Protein AF-0000000079812180 (afdb_homodimer)

Radius of gyration: 18.95 Å; Cα contacts (8 Å, |Δi|>4): 341; chains: 2; bounding box: 38×55×42 Å

Organism: NCBI:txid164759

InterPro domains:
  IPR009387 Toxin HigB-2 [PF06296] (44-106)
  IPR009387 Toxin HigB-2 [PIRSF039032] (2-106)

Foldseek 3Di:
DQDQAEAEDPQAVVACVVQADPVQVVVVVVVCVVPVPQFDDDVVLQQKGKDKGDDPPDPPQNIKIWIWHADPVNSYIYGYHMDGCNPDPDDDPVNSVVNSVVVCVVVVD/DQDQAEAEDPQAVVACVVQADPVQVVVVVVVCVVPVPQFDDDVVLQQKGKDKGAHPPDPPQNIKIWIWHADPVNSYIYGYHMDGCNPDPDDDPVNSVVNSVVVCVVVVD

Solvent-accessible surface area (backbone atoms only — not comparable to full-atom values): 12170 Å² total; per-residue (Å²): 130,82,72,73,39,82,42,69,36,71,60,16,52,59,38,41,67,74,73,42,53,73,67,54,48,50,52,54,50,48,51,36,71,75,34,75,69,70,31,48,74,41,87,87,19,86,66,28,23,41,32,81,44,81,40,87,94,39,60,94,63,39,22,32,35,36,35,32,33,69,42,70,92,75,31,33,34,37,37,54,42,53,46,52,48,72,41,83,84,65,78,47,74,64,50,33,42,51,50,36,50,40,50,48,46,72,71,72,91,130,82,72,74,39,82,42,68,37,72,59,17,53,59,37,40,68,74,73,43,52,74,66,54,47,49,52,52,50,50,51,36,72,75,34,72,70,71,30,48,75,40,86,88,19,85,68,27,22,41,32,81,45,81,40,87,94,38,62,94,64,38,22,32,36,36,36,32,35,69,41,72,93,72,29,34,35,39,38,54,41,51,43,52,49,73,41,84,83,66,79,46,74,66,49,33,45,52,51,37,50,37,49,48,46,71,71,73,90

Nearest PDB structures (foldseek):
  5ja9-assembly2_D  TM=9.234E-01  e=1.239E-09  Vibrio cholerae O1 biovar El Tor str. N16961
  5ja8-assembly4_G  TM=8.736E-01  e=5.562E-10  Vibrio cholerae O1 biovar El Tor str. N16961
  8a0x-assembly1_C  TM=7.985E-01  e=9.814E-11  Vibrio cholerae
  5ja8-assembly3_E  TM=8.746E-01  e=8.872E-10  Vibrio cholerae O1 biovar El Tor str. N16961
  5jaa-assembly1_C  TM=8.000E-01  e=4.546E-08  Vibrio cholerae O1 biovar El Tor str. N16961

Sequence (218 aa):
MNALEFIETPVF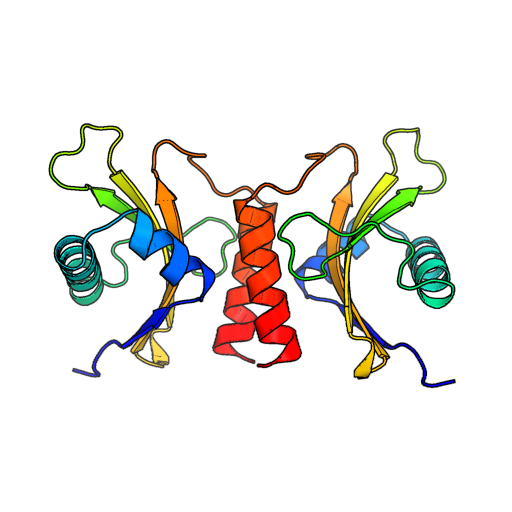TRQILQLMSDDEYAAMQRELLDDPQRGALIKAGGGIRKMRFGLEGQGKSGGVRVIYYWLKEDGQIFMLLVYPKSEKDNLTDRETAILRELVKELCHGMNALEFIETPVFTRQILQLMSDDEYAAMQRELLDDPQRGALIKAGGGIRKMRFGLEGQGKSGGVRVIYYWLKEDGQIFMLLVYPKSEKDNLTDRETAILRELVKELCHG

Secondary structure (DSSP, 8-state):
----EEEE-HHHHHHHHHH--HHHHHHHHHHHHH-TT-SEEPTTSSSEEEEEEPPTT--GGG-EEEEEEEEGGGTEEEEEEEEETTS-SS--HHHHHHHHHHHHHHHH-/----EEEE-HHHHHHHHHH--HHHHHHHHHHHHH-TT-SEEPTTSSSEEEEEEPPTT--GGG-EEEEEEEEGGGTEEEEEEEEETTS-SS--HHHHHHHHHHHHHHHH-

Structure (mmCIF, N/CA/C/O backbone):
data_AF-0000000079812180-model_v1
#
loop_
_entity.id
_entity.type
_entity.pdbx_description
1 polymer 'RelE toxin of RelEB toxin-antitoxin system'
#
loop_
_atom_site.group_PDB
_atom_site.id
_atom_site.type_symbol
_atom_site.label_atom_id
_atom_site.label_alt_id
_atom_site.label_comp_id
_atom_site.label_asym_id
_atom_site.label_entity_id
_atom_site.label_seq_id
_atom_site.pdbx_PDB_ins_code
_atom_site.Cartn_x
_atom_site.Cartn_y
_atom_site.Cartn_z
_atom_site.occupancy
_atom_site.B_iso_or_equiv
_atom_site.auth_seq_id
_atom_site.auth_comp_id
_atom_site.auth_asym_id
_atom_site.auth_atom_id
_atom_site.pdbx_PDB_model_num
ATOM 1 N N . MET A 1 1 ? -12.938 -30.438 -1.419 1 45 1 MET A N 1
ATOM 2 C CA . MET A 1 1 ? -11.719 -29.672 -1.663 1 45 1 MET A CA 1
ATOM 3 C C . MET A 1 1 ? -12.055 -28.219 -2.002 1 45 1 MET A C 1
ATOM 5 O O . MET A 1 1 ? -12.734 -27.953 -2.992 1 45 1 MET A O 1
ATOM 9 N N . ASN A 1 2 ? -12.367 -27.266 -1.035 1 55.34 2 ASN A N 1
ATOM 10 C CA . ASN A 1 2 ? -12.945 -25.953 -1.293 1 55.34 2 ASN A CA 1
ATOM 11 C C . ASN A 1 2 ? -12.086 -25.141 -2.246 1 55.34 2 ASN A C 1
ATOM 13 O O . ASN A 1 2 ? -10.852 -25.203 -2.193 1 55.34 2 ASN A O 1
ATOM 17 N N . ALA A 1 3 ? -12.523 -24.891 -3.502 1 79.88 3 ALA A N 1
ATOM 18 C CA . ALA A 1 3 ? -11.852 -24.266 -4.648 1 79.88 3 ALA A CA 1
ATOM 19 C C . ALA A 1 3 ? -11.203 -22.953 -4.262 1 79.88 3 ALA A C 1
ATOM 21 O O . ALA A 1 3 ? -11.828 -22.109 -3.621 1 79.88 3 ALA A O 1
ATOM 22 N N . LEU A 1 4 ? -9.75 -22.969 -4.258 1 90.56 4 LEU A N 1
ATOM 23 C CA . LEU A 1 4 ? -9 -21.734 -4.027 1 90.56 4 LEU A CA 1
ATOM 24 C C . LEU A 1 4 ? -9.336 -20.688 -5.086 1 90.56 4 LEU A C 1
ATOM 26 O O . LEU A 1 4 ? -9.492 -21.016 -6.262 1 90.56 4 LEU A O 1
ATOM 30 N N . GLU A 1 5 ? -9.68 -19.547 -4.637 1 94.69 5 GLU A N 1
ATOM 31 C CA . GLU A 1 5 ? -10.008 -18.422 -5.512 1 94.69 5 GLU A CA 1
ATOM 32 C C . GLU A 1 5 ? -8.883 -17.391 -5.52 1 94.69 5 GLU A C 1
ATOM 34 O O . GLU A 1 5 ? -8.383 -17 -4.465 1 94.69 5 GLU A O 1
ATOM 39 N N . PHE A 1 6 ? -8.508 -17.078 -6.766 1 96.75 6 PHE A N 1
ATOM 40 C CA . PHE A 1 6 ? -7.52 -16.016 -6.91 1 96.75 6 PHE A CA 1
ATOM 41 C C . PHE A 1 6 ? -8.195 -14.656 -7.078 1 96.75 6 PHE A C 1
ATOM 43 O O . PHE A 1 6 ? -9.047 -14.484 -7.953 1 96.75 6 PHE A O 1
ATOM 50 N N . ILE A 1 7 ? -7.836 -13.719 -6.176 1 95.5 7 ILE A N 1
ATOM 51 C CA . ILE A 1 7 ? -8.312 -12.336 -6.262 1 95.5 7 ILE A CA 1
ATOM 52 C C . ILE A 1 7 ? -7.145 -11.406 -6.551 1 95.5 7 ILE A C 1
ATOM 54 O O . ILE A 1 7 ? -6.168 -11.367 -5.797 1 95.5 7 ILE A O 1
ATOM 58 N N . GLU A 1 8 ? -7.258 -10.656 -7.652 1 95.75 8 GLU A N 1
ATOM 59 C CA . GLU A 1 8 ? -6.176 -9.766 -8.055 1 95.75 8 GLU A CA 1
ATOM 60 C C . GLU A 1 8 ? -6.496 -8.312 -7.703 1 95.75 8 GLU A C 1
ATOM 62 O O . GLU A 1 8 ? -7.629 -7.859 -7.879 1 95.75 8 GLU A O 1
ATOM 67 N N . THR A 1 9 ? -5.473 -7.652 -7.109 1 93.62 9 THR A N 1
ATOM 68 C CA . THR A 1 9 ? -5.602 -6.203 -7.039 1 93.62 9 THR A CA 1
ATOM 69 C C . THR A 1 9 ? -5.414 -5.574 -8.414 1 93.62 9 THR A C 1
ATOM 71 O O . THR A 1 9 ? -4.75 -6.152 -9.281 1 93.62 9 THR A O 1
ATOM 74 N N . PRO A 1 10 ? -5.945 -4.398 -8.578 1 90.81 10 PRO A N 1
ATOM 75 C CA . PRO A 1 10 ? -5.734 -3.732 -9.867 1 90.81 10 PRO A CA 1
ATOM 76 C C . PRO A 1 10 ? -4.258 -3.535 -10.195 1 90.81 10 PRO A C 1
ATOM 78 O O . PRO A 1 10 ? -3.85 -3.697 -11.352 1 90.81 10 PRO A O 1
ATOM 81 N N . VAL A 1 11 ? -3.539 -3.246 -9.219 1 90.81 11 VAL A N 1
ATOM 82 C CA . VAL A 1 11 ? -2.109 -3.043 -9.43 1 90.81 11 VAL A CA 1
ATOM 83 C C . VAL A 1 11 ? -1.466 -4.344 -9.906 1 90.81 11 VAL A C 1
ATOM 85 O O . VAL A 1 11 ? -0.683 -4.348 -10.859 1 90.81 11 VAL A O 1
ATOM 88 N N . PHE A 1 12 ? -1.801 -5.449 -9.328 1 95.31 12 PHE A N 1
ATOM 89 C CA . PHE A 1 12 ? -1.258 -6.742 -9.727 1 95.31 12 PHE A CA 1
ATOM 90 C C . PHE A 1 12 ? -1.631 -7.066 -11.172 1 95.31 12 PHE A C 1
ATOM 92 O O . PHE A 1 12 ? -0.775 -7.461 -11.961 1 95.31 12 PHE A O 1
ATOM 99 N N . THR A 1 13 ? -2.875 -6.855 -11.477 1 94.12 13 THR A N 1
ATOM 100 C CA . THR A 1 13 ? -3.371 -7.168 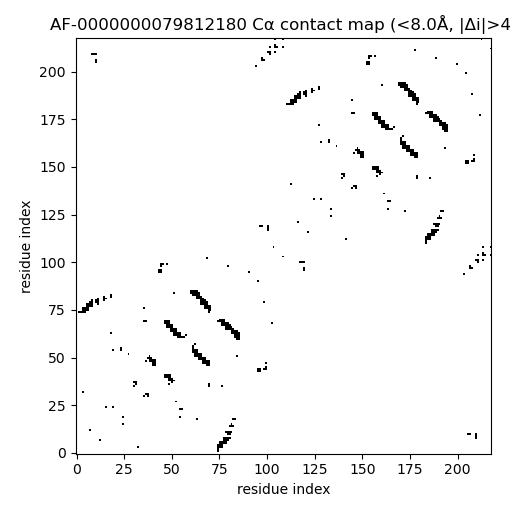-12.82 1 94.12 13 THR A CA 1
ATOM 101 C C . THR A 1 13 ? -2.594 -6.391 -13.875 1 94.12 13 THR A C 1
ATOM 103 O O . THR A 1 13 ? -2.162 -6.961 -14.883 1 94.12 13 THR A O 1
ATOM 106 N N . ARG A 1 14 ? -2.35 -5.168 -13.57 1 91.44 14 ARG A N 1
ATOM 107 C CA . ARG A 1 14 ? -1.63 -4.324 -14.523 1 91.44 14 ARG A CA 1
ATOM 108 C C . ARG A 1 14 ? -0.189 -4.797 -14.688 1 91.44 14 ARG A C 1
ATOM 110 O O . ARG A 1 14 ? 0.337 -4.824 -15.797 1 91.44 14 ARG A O 1
ATOM 117 N N . GLN A 1 15 ? 0.39 -5.125 -13.641 1 91.44 15 GLN A N 1
ATOM 118 C CA . GLN A 1 15 ? 1.793 -5.523 -13.648 1 91.44 15 GLN A CA 1
ATOM 119 C C . GLN A 1 15 ? 1.968 -6.898 -14.289 1 91.44 15 GLN A C 1
ATOM 121 O O . GLN A 1 15 ? 2.902 -7.117 -15.062 1 91.44 15 GLN A O 1
ATOM 126 N N . ILE A 1 16 ? 1.057 -7.805 -13.961 1 93.5 16 ILE A N 1
ATOM 127 C CA . ILE A 1 16 ? 1.219 -9.188 -14.391 1 93.5 16 ILE A CA 1
ATOM 128 C C . ILE A 1 16 ? 1.075 -9.273 -15.914 1 93.5 16 ILE A C 1
ATOM 130 O O . ILE A 1 16 ? 1.761 -10.062 -16.562 1 93.5 16 ILE A O 1
ATOM 134 N N . LEU A 1 17 ? 0.214 -8.438 -16.484 1 92 17 LEU A N 1
ATOM 135 C CA . LEU A 1 17 ? -0.01 -8.398 -17.922 1 92 17 LEU A CA 1
ATOM 136 C C . LEU A 1 17 ? 1.262 -7.992 -18.656 1 92 17 LEU A C 1
ATOM 138 O O . LEU A 1 17 ? 1.474 -8.391 -19.797 1 92 17 LEU A O 1
ATOM 142 N N . GLN A 1 18 ? 2.1 -7.328 -17.984 1 91.56 18 GLN A N 1
ATOM 143 C CA . GLN A 1 18 ? 3.32 -6.824 -18.609 1 91.56 18 GLN A CA 1
ATOM 144 C C . GLN A 1 18 ? 4.496 -7.766 -18.344 1 91.56 18 GLN A C 1
ATOM 146 O O . GLN A 1 18 ? 5.539 -7.652 -19 1 91.56 18 GLN A O 1
ATOM 151 N N . LEU A 1 19 ? 4.324 -8.648 -17.469 1 91.31 19 LEU A N 1
ATOM 152 C CA . LEU A 1 19 ? 5.504 -9.375 -17 1 91.31 19 LEU A CA 1
ATOM 153 C C . LEU A 1 19 ? 5.422 -10.844 -17.375 1 91.31 19 LEU A C 1
ATOM 155 O O . LEU A 1 19 ? 6.449 -11.516 -17.5 1 91.31 19 LEU A O 1
ATOM 159 N N . MET A 1 20 ? 4.141 -11.352 -17.5 1 91.69 20 MET A N 1
ATOM 160 C CA . MET A 1 20 ? 3.969 -12.781 -17.734 1 91.69 20 MET A CA 1
ATOM 161 C C . MET A 1 20 ? 2.939 -13.039 -18.828 1 91.69 20 MET A C 1
ATOM 163 O O . MET A 1 20 ? 1.958 -12.305 -18.953 1 91.69 20 MET A O 1
ATOM 167 N N . SER A 1 21 ? 3.18 -14.109 -19.578 1 93.19 21 SER A N 1
ATOM 168 C CA . SER A 1 21 ? 2.133 -14.609 -20.453 1 93.19 21 SER A CA 1
ATOM 169 C C . SER A 1 21 ? 1.02 -15.289 -19.672 1 93.19 21 SER A C 1
ATOM 171 O O . SER A 1 21 ? 1.208 -15.656 -18.516 1 93.19 21 SER A O 1
ATOM 173 N N . ASP A 1 22 ? -0.107 -15.492 -20.359 1 94.31 22 ASP A N 1
ATOM 174 C CA . ASP A 1 22 ? -1.226 -16.188 -19.734 1 94.31 22 ASP A CA 1
ATOM 175 C C . ASP A 1 22 ? -0.811 -17.578 -19.266 1 94.31 22 ASP A C 1
ATOM 177 O O . ASP A 1 22 ? -1.206 -18.031 -18.188 1 94.31 22 ASP A O 1
ATOM 181 N N . ASP A 1 23 ? -0.013 -18.234 -20.094 1 95 23 ASP A N 1
ATOM 182 C CA . ASP A 1 23 ? 0.426 -19.594 -19.75 1 95 23 ASP A CA 1
ATOM 183 C C . ASP A 1 23 ? 1.354 -19.578 -18.547 1 95 23 ASP A C 1
ATOM 185 O O . ASP A 1 23 ? 1.257 -20.453 -17.672 1 95 23 ASP A O 1
ATOM 189 N N . GLU A 1 24 ? 2.225 -18.609 -18.547 1 93.62 24 GLU A N 1
ATOM 190 C CA . GLU A 1 24 ? 3.141 -18.484 -17.422 1 93.62 24 GLU A CA 1
ATOM 191 C C . GLU A 1 24 ? 2.385 -18.188 -16.125 1 93.62 24 GLU A C 1
ATOM 193 O O . GLU A 1 24 ? 2.672 -18.781 -15.078 1 93.62 24 GLU A O 1
ATOM 198 N N . TYR A 1 25 ? 1.482 -17.266 -16.25 1 96.12 25 TYR A N 1
ATOM 199 C CA . TYR A 1 25 ? 0.676 -16.938 -15.086 1 96.12 25 TYR A CA 1
ATOM 200 C C . TYR A 1 25 ? -0.13 -18.141 -14.609 1 96.12 25 TYR A C 1
ATOM 202 O O . TYR A 1 25 ? -0.225 -18.391 -13.406 1 96.12 25 TYR A O 1
ATOM 210 N N . ALA A 1 26 ? -0.699 -18.906 -15.531 1 96 26 ALA A N 1
ATOM 211 C CA . ALA A 1 26 ? -1.433 -20.125 -15.188 1 96 26 ALA A CA 1
ATOM 212 C C . ALA A 1 26 ? -0.53 -21.125 -14.477 1 96 26 ALA A C 1
ATOM 214 O O . ALA A 1 26 ? -0.949 -21.781 -13.516 1 96 26 ALA A O 1
ATOM 215 N N . ALA A 1 27 ? 0.646 -21.234 -14.984 1 95.31 27 ALA A N 1
ATOM 216 C CA . ALA A 1 27 ? 1.609 -22.141 -14.359 1 95.31 27 ALA A CA 1
ATOM 217 C C . ALA A 1 27 ? 1.933 -21.688 -12.938 1 95.31 27 ALA A C 1
ATOM 219 O O . ALA A 1 27 ? 2.023 -22.516 -12.023 1 95.31 27 ALA A O 1
ATOM 220 N N . MET A 1 28 ? 2.127 -20.406 -12.742 1 95.75 28 MET A N 1
ATOM 221 C CA . MET A 1 28 ? 2.387 -19.859 -11.414 1 95.75 28 MET A CA 1
ATOM 222 C C . MET A 1 28 ? 1.219 -20.125 -10.477 1 95.75 28 MET A C 1
ATOM 224 O O . MET A 1 28 ? 1.419 -20.547 -9.336 1 95.75 28 MET A O 1
ATOM 228 N N . GLN A 1 29 ? -0.018 -19.891 -10.945 1 96.56 29 GLN A N 1
ATOM 229 C CA . GLN A 1 29 ? -1.208 -20.141 -10.141 1 96.56 29 GLN A CA 1
ATOM 230 C C . GLN A 1 29 ? -1.303 -21.609 -9.734 1 96.56 29 GLN A C 1
ATOM 232 O O . GLN A 1 29 ? -1.683 -21.922 -8.609 1 96.56 29 GLN A O 1
ATOM 237 N N . ARG A 1 30 ? -0.923 -22.516 -10.641 1 96.38 30 ARG A N 1
ATOM 238 C CA . ARG A 1 30 ? -0.959 -23.938 -10.352 1 96.38 30 ARG A CA 1
ATOM 239 C C . ARG A 1 30 ? -0.012 -24.297 -9.211 1 96.38 30 ARG A C 1
ATOM 241 O O . ARG A 1 30 ? -0.336 -25.125 -8.359 1 96.38 30 ARG A O 1
ATOM 248 N N . GLU A 1 31 ? 1.085 -23.609 -9.273 1 95.75 31 GLU A N 1
ATOM 249 C CA . GLU A 1 31 ? 2.018 -23.828 -8.18 1 95.75 31 GLU A CA 1
ATOM 250 C C . GLU A 1 31 ? 1.408 -23.422 -6.84 1 95.75 31 GLU A C 1
ATOM 252 O O . GLU A 1 31 ? 1.562 -24.125 -5.84 1 95.75 31 GLU A O 1
ATOM 257 N N . LEU A 1 32 ? 0.682 -22.328 -6.824 1 96.62 32 LEU A N 1
ATOM 258 C CA . LEU A 1 32 ? 0.051 -21.844 -5.598 1 96.62 32 LEU A CA 1
ATOM 259 C C . LEU A 1 32 ? -1.145 -22.719 -5.223 1 96.62 32 LEU A C 1
ATOM 261 O O . LEU A 1 32 ? -1.429 -22.922 -4.039 1 96.62 32 LEU A O 1
ATOM 265 N N . LEU A 1 33 ? -1.815 -23.219 -6.246 1 95.5 33 LEU A N 1
ATOM 266 C CA . LEU A 1 33 ? -2.926 -24.125 -5.98 1 95.5 33 LEU A CA 1
ATOM 267 C C . LEU A 1 33 ? -2.436 -25.391 -5.293 1 95.5 33 LEU A C 1
ATOM 269 O O . LEU A 1 33 ? -3.098 -25.906 -4.391 1 95.5 33 LEU A O 1
ATOM 273 N N . ASP A 1 34 ? -1.272 -25.797 -5.754 1 95.44 34 ASP A N 1
ATOM 274 C CA . ASP A 1 34 ? -0.676 -27 -5.195 1 95.44 34 ASP A CA 1
ATOM 275 C C . ASP A 1 34 ? -0.179 -26.75 -3.771 1 95.44 34 ASP A C 1
ATOM 277 O O . ASP A 1 34 ? -0.298 -27.625 -2.908 1 95.44 34 ASP A O 1
ATOM 281 N N . ASP A 1 35 ? 0.427 -25.578 -3.564 1 96.75 35 ASP A N 1
ATOM 282 C CA . ASP A 1 35 ? 0.954 -25.203 -2.254 1 96.75 35 ASP A CA 1
ATOM 283 C C . ASP A 1 35 ? 0.844 -23.703 -2.021 1 96.75 35 ASP A C 1
ATOM 285 O O . ASP A 1 35 ? 1.785 -22.953 -2.299 1 96.75 35 ASP A O 1
ATOM 289 N N . PRO A 1 36 ? -0.3 -23.312 -1.371 1 96.69 36 PRO A N 1
ATOM 290 C CA . PRO A 1 36 ? -0.482 -21.875 -1.122 1 96.69 36 PRO A CA 1
ATOM 291 C C . PRO A 1 36 ? 0.588 -21.297 -0.2 1 96.69 36 PRO A C 1
ATOM 293 O O . PRO A 1 36 ? 0.729 -20.078 -0.102 1 96.69 36 PRO A O 1
ATOM 296 N N . GLN A 1 37 ? 1.348 -22.141 0.436 1 96.62 37 GLN A N 1
ATOM 297 C CA . GLN A 1 37 ? 2.383 -21.688 1.354 1 96.62 37 GLN A CA 1
ATOM 298 C C . GLN A 1 37 ? 3.762 -21.734 0.701 1 96.62 37 GLN A C 1
ATOM 300 O O . GLN A 1 37 ? 4.781 -21.656 1.387 1 96.62 37 GLN A O 1
ATOM 305 N N . ARG A 1 38 ? 3.732 -21.891 -0.614 1 96.44 38 ARG A N 1
ATOM 306 C CA . ARG A 1 38 ? 4.984 -22 -1.359 1 96.44 38 ARG A CA 1
ATOM 307 C C . ARG A 1 38 ? 5.867 -20.781 -1.106 1 96.44 38 ARG A C 1
ATOM 309 O O . ARG A 1 38 ? 7.086 -20.906 -0.963 1 96.44 38 ARG A O 1
ATOM 316 N N . GLY A 1 39 ? 5.266 -19.609 -1.105 1 96.88 39 GLY A N 1
ATOM 317 C CA . GLY A 1 39 ? 6.016 -18.391 -0.848 1 96.88 39 GLY A CA 1
ATOM 318 C C . GLY A 1 39 ? 6.438 -18.25 0.603 1 96.88 39 GLY A C 1
ATOM 319 O O . GLY A 1 39 ? 5.754 -18.734 1.505 1 96.88 39 GLY A O 1
ATOM 320 N N . ALA A 1 40 ? 7.52 -17.547 0.799 1 95.94 40 ALA A N 1
ATOM 321 C CA . ALA A 1 40 ? 8.016 -17.312 2.152 1 95.94 40 ALA A CA 1
ATOM 322 C C . ALA A 1 40 ? 7.254 -16.156 2.812 1 95.94 40 ALA A C 1
ATOM 324 O O . ALA A 1 40 ? 6.926 -15.164 2.16 1 95.94 40 ALA A O 1
ATOM 325 N N . LEU A 1 41 ? 7.051 -16.234 4.156 1 96.62 41 LEU A N 1
ATOM 326 C CA . LEU A 1 41 ? 6.457 -15.148 4.922 1 96.62 41 LEU A CA 1
ATOM 327 C C . LEU A 1 41 ? 7.395 -13.945 4.961 1 96.62 41 LEU A C 1
ATOM 329 O O . LEU A 1 41 ? 8.602 -14.102 5.129 1 96.62 41 LEU A O 1
ATOM 333 N N . ILE A 1 42 ? 6.793 -12.805 4.719 1 94.25 42 ILE A N 1
ATOM 334 C CA . ILE A 1 42 ? 7.555 -11.57 4.848 1 94.25 42 ILE A CA 1
ATOM 335 C C . ILE A 1 42 ? 7.516 -11.086 6.297 1 94.25 42 ILE A C 1
ATOM 337 O O . ILE A 1 42 ? 6.445 -11.016 6.906 1 94.25 42 ILE A O 1
ATOM 341 N N . LYS A 1 43 ? 8.766 -10.68 6.742 1 91.69 43 LYS A N 1
ATOM 342 C CA . LYS A 1 43 ? 8.867 -10.188 8.117 1 91.69 43 LYS A CA 1
ATOM 343 C C . LYS A 1 43 ? 8.023 -8.938 8.312 1 91.69 43 LYS A C 1
ATOM 345 O O . LYS A 1 43 ? 8.07 -8.016 7.496 1 91.69 43 LYS A O 1
ATOM 350 N N . ALA A 1 44 ? 7.199 -8.945 9.398 1 89.38 44 ALA A N 1
ATOM 351 C CA . ALA A 1 44 ? 6.352 -7.816 9.766 1 89.38 44 ALA A CA 1
ATOM 352 C C . ALA A 1 44 ? 5.285 -7.57 8.703 1 89.38 44 ALA A C 1
ATOM 354 O O . ALA A 1 44 ? 4.695 -6.484 8.641 1 89.38 44 ALA A O 1
ATOM 355 N N . GLY A 1 45 ? 5.012 -8.594 7.895 1 93.56 45 GLY A N 1
ATOM 356 C CA . GLY A 1 45 ? 4.078 -8.438 6.793 1 93.56 45 GLY A CA 1
ATOM 357 C C . GLY A 1 45 ? 2.666 -8.875 7.137 1 93.56 45 GLY A C 1
ATOM 358 O O . GLY A 1 45 ? 1.749 -8.727 6.324 1 93.56 45 GLY A O 1
ATOM 359 N N . GLY A 1 46 ? 2.412 -9.391 8.305 1 93.06 46 GLY A N 1
ATOM 360 C CA . GLY A 1 46 ? 1.073 -9.773 8.719 1 93.06 46 GLY A CA 1
ATOM 361 C C . GLY A 1 46 ? 0.527 -10.961 7.941 1 93.06 46 GLY A C 1
ATOM 362 O O . GLY A 1 46 ? -0.667 -11.008 7.637 1 93.06 46 GLY A O 1
ATOM 363 N N . GLY A 1 47 ? 1.397 -11.883 7.461 1 95.62 47 GLY A N 1
ATOM 364 C CA . GLY A 1 47 ? 0.956 -13.062 6.738 1 95.62 47 GLY A CA 1
ATOM 365 C C . GLY A 1 47 ? 1.172 -12.953 5.238 1 95.62 47 GLY A C 1
ATOM 366 O O . GLY A 1 47 ? 0.882 -13.898 4.496 1 95.62 47 GLY A O 1
ATOM 367 N N . ILE A 1 48 ? 1.685 -11.859 4.812 1 97.12 48 ILE A N 1
ATOM 368 C CA . ILE A 1 48 ? 1.998 -11.664 3.4 1 97.12 48 ILE A CA 1
ATOM 369 C C . ILE A 1 48 ? 3.176 -12.555 3.006 1 97.12 48 ILE A C 1
ATOM 371 O O . ILE A 1 48 ? 4.129 -12.711 3.775 1 97.12 48 ILE A O 1
ATOM 375 N N . ARG A 1 49 ? 3.084 -13.141 1.853 1 97.31 49 ARG A N 1
ATOM 376 C CA . ARG A 1 49 ? 4.109 -14.07 1.385 1 97.31 49 ARG A CA 1
ATOM 377 C C . ARG A 1 49 ? 4.73 -13.586 0.077 1 97.31 49 ARG A C 1
ATOM 379 O O . ARG A 1 49 ? 4.07 -12.906 -0.713 1 97.31 49 ARG A O 1
ATOM 386 N N . LYS A 1 50 ? 5.93 -13.961 -0.042 1 95.7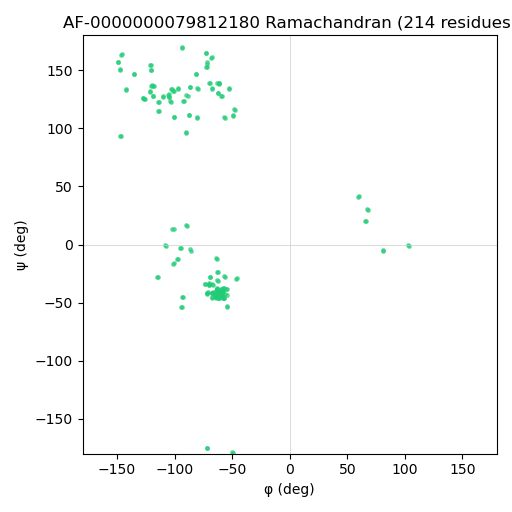5 50 LYS A N 1
ATOM 387 C CA . LYS A 1 50 ? 6.68 -13.656 -1.257 1 95.75 50 LYS A CA 1
ATOM 388 C C . LYS A 1 50 ? 7.121 -14.938 -1.967 1 95.75 50 LYS A C 1
ATOM 390 O O . LYS A 1 50 ? 7.73 -15.812 -1.354 1 95.75 50 LYS A O 1
ATOM 395 N N . MET A 1 51 ? 6.797 -15.039 -3.316 1 95.25 51 MET A N 1
ATOM 396 C CA . MET A 1 51 ? 7.211 -16.172 -4.133 1 95.25 51 MET A CA 1
ATOM 397 C C . MET A 1 51 ? 8.055 -15.719 -5.32 1 95.25 51 MET A C 1
ATOM 399 O O . MET A 1 51 ? 7.734 -14.719 -5.961 1 95.25 51 MET A O 1
ATOM 403 N N . ARG A 1 52 ? 9.164 -16.422 -5.484 1 92.69 52 ARG A N 1
ATOM 404 C CA . ARG A 1 52 ? 9.938 -16.234 -6.711 1 92.69 52 ARG A CA 1
ATOM 405 C C . ARG A 1 52 ? 9.461 -17.203 -7.797 1 92.69 52 ARG A C 1
ATOM 407 O O . ARG A 1 52 ? 9.25 -18.391 -7.539 1 92.69 52 ARG A O 1
ATOM 414 N N . PHE A 1 53 ? 9.18 -16.594 -8.945 1 93.44 53 PHE A N 1
ATOM 415 C CA . PHE A 1 53 ? 8.742 -17.406 -10.07 1 93.44 53 PHE A CA 1
ATOM 416 C C . PHE A 1 53 ? 9.617 -17.141 -11.297 1 93.44 53 PHE A C 1
ATOM 418 O O . PHE A 1 53 ? 9.789 -15.992 -11.711 1 93.44 53 PHE A O 1
ATOM 425 N N . GLY A 1 54 ? 10.18 -18.203 -11.836 1 90.25 54 GLY A N 1
ATOM 426 C CA . GLY A 1 54 ? 11.008 -18.109 -13.023 1 90.25 54 GLY A CA 1
ATOM 427 C C . GLY A 1 54 ? 10.203 -18.016 -14.305 1 90.25 54 GLY A C 1
ATOM 428 O O . GLY A 1 54 ? 9.172 -18.672 -14.445 1 90.25 54 GLY A O 1
ATOM 429 N N . LEU A 1 55 ? 10.625 -17.047 -15.188 1 85.06 55 LEU A N 1
ATOM 430 C CA . LEU A 1 55 ? 9.977 -16.906 -16.484 1 85.06 55 LEU A CA 1
ATOM 431 C C . LEU A 1 55 ? 10.766 -17.625 -17.562 1 85.06 55 LEU A C 1
ATOM 433 O O . LEU A 1 55 ? 12 -17.609 -17.562 1 85.06 55 LEU A O 1
ATOM 437 N N . GLU A 1 56 ? 10.016 -18.359 -18.344 1 76.56 56 GLU A N 1
ATOM 438 C CA . GLU A 1 56 ? 10.664 -19.109 -19.406 1 76.56 56 GLU A CA 1
ATOM 439 C C . GLU A 1 56 ? 11.359 -18.188 -20.391 1 76.56 56 GLU A C 1
ATOM 441 O O . GLU A 1 56 ? 10.797 -17.156 -20.797 1 76.56 56 GLU A O 1
ATOM 446 N N . GLY A 1 57 ? 12.578 -18.609 -20.812 1 77 57 GLY A N 1
ATOM 447 C CA . GLY A 1 57 ? 13.305 -17.922 -21.859 1 77 57 GLY A CA 1
ATOM 448 C C . GLY A 1 57 ? 14.039 -16.688 -21.359 1 77 57 GLY A C 1
ATOM 449 O O . GLY A 1 57 ? 14.688 -16 -22.156 1 77 57 GLY A O 1
ATOM 450 N N . GLN A 1 58 ? 13.703 -16.531 -20.109 1 70.75 58 GLN A N 1
ATOM 451 C CA . GLN A 1 58 ? 14.406 -15.359 -19.578 1 70.75 58 GLN A CA 1
ATOM 452 C C . GLN A 1 58 ? 15.617 -15.781 -18.75 1 70.75 58 GLN A C 1
ATOM 454 O O . GLN A 1 58 ? 15.688 -16.906 -18.266 1 70.75 58 GLN A O 1
ATOM 459 N N . GLY A 1 59 ? 16.734 -15.188 -18.969 1 65.69 59 GLY A N 1
ATOM 460 C CA . GLY A 1 59 ? 17.922 -15.469 -18.188 1 65.69 59 GLY A CA 1
ATOM 461 C C . GLY A 1 59 ? 17.672 -15.414 -16.688 1 65.69 59 GLY A C 1
ATOM 462 O O . GLY A 1 59 ? 16.516 -15.328 -16.25 1 65.69 59 GLY A O 1
ATOM 463 N N . LYS A 1 60 ? 18.703 -15.633 -15.828 1 63.09 60 LYS A N 1
ATOM 464 C CA . LYS A 1 60 ? 18.672 -15.625 -14.367 1 63.09 60 LYS A CA 1
ATOM 465 C C . LYS A 1 60 ? 17.922 -14.398 -13.844 1 63.09 60 LYS A C 1
ATOM 467 O O . LYS A 1 60 ? 17.203 -14.484 -12.844 1 63.09 60 LYS A O 1
ATOM 472 N N . SER A 1 61 ? 18.016 -13.359 -14.656 1 64.81 61 SER A N 1
ATOM 473 C CA . SER A 1 61 ? 17.453 -12.086 -14.227 1 64.81 61 SER A CA 1
ATOM 474 C C . SER A 1 61 ? 15.961 -12 -14.57 1 64.81 61 SER A C 1
ATOM 476 O O . SER A 1 61 ? 15.258 -11.109 -14.086 1 64.81 61 SER A O 1
ATOM 478 N N . GLY A 1 62 ? 15.586 -13.039 -15.266 1 72.31 62 GLY A N 1
ATOM 479 C CA . GLY A 1 62 ? 14.273 -12.914 -15.883 1 72.31 62 GLY A CA 1
ATOM 480 C C . GLY A 1 62 ? 13.148 -13.398 -14.992 1 72.31 62 GLY A C 1
ATOM 481 O O . GLY A 1 62 ? 12 -13.5 -15.43 1 72.31 62 GLY A O 1
ATOM 482 N N . GLY A 1 63 ? 13.344 -13.555 -13.805 1 89.31 63 GLY A N 1
ATOM 483 C CA . GLY A 1 63 ? 12.258 -14.016 -12.953 1 89.31 63 GLY A CA 1
ATOM 484 C C . GLY A 1 63 ? 11.484 -12.883 -12.305 1 89.31 63 GLY A C 1
ATOM 485 O O . GLY A 1 63 ? 11.75 -11.711 -12.57 1 89.31 63 GLY A O 1
ATOM 486 N N . VAL A 1 64 ? 10.344 -13.234 -11.688 1 93.38 64 VAL A N 1
ATOM 487 C CA . VAL A 1 64 ? 9.516 -12.242 -11.008 1 93.38 64 VAL A CA 1
ATOM 488 C C . VAL A 1 64 ? 9.359 -12.609 -9.531 1 93.38 64 VAL A C 1
ATOM 490 O O . VAL A 1 64 ? 9.562 -13.766 -9.156 1 93.38 64 VAL A O 1
ATOM 493 N N . ARG A 1 65 ? 9.125 -11.602 -8.75 1 94.19 65 ARG A N 1
ATOM 494 C CA . ARG A 1 65 ? 8.688 -11.75 -7.371 1 94.19 65 ARG A CA 1
ATOM 495 C C . ARG A 1 65 ? 7.203 -11.43 -7.227 1 94.19 65 ARG A C 1
ATOM 497 O O . ARG A 1 65 ? 6.746 -10.375 -7.68 1 94.19 65 ARG A O 1
ATOM 504 N N . VAL A 1 66 ? 6.527 -12.398 -6.633 1 96.12 66 VAL A N 1
ATOM 505 C CA . VAL A 1 66 ? 5.094 -12.25 -6.418 1 96.12 66 VAL A CA 1
ATOM 506 C C . VAL A 1 66 ? 4.805 -12.078 -4.93 1 96.12 66 VAL A C 1
ATOM 508 O O . VAL A 1 66 ? 5.246 -12.891 -4.113 1 96.12 66 VAL A O 1
ATOM 511 N N . ILE A 1 67 ? 4.086 -11.047 -4.613 1 97 67 ILE A N 1
ATOM 512 C CA . ILE A 1 67 ? 3.625 -10.797 -3.254 1 97 67 ILE A CA 1
ATOM 513 C C . ILE A 1 67 ? 2.143 -11.141 -3.139 1 97 67 ILE A C 1
ATOM 515 O O . ILE A 1 67 ? 1.321 -10.656 -3.914 1 97 67 ILE A O 1
ATOM 519 N N . TYR A 1 68 ? 1.826 -12.07 -2.178 1 98.12 68 TYR A N 1
ATOM 520 C CA . TYR A 1 68 ? 0.436 -12.5 -2.08 1 98.12 68 TYR A CA 1
ATOM 521 C C . TYR A 1 68 ? 0.059 -12.805 -0.635 1 98.12 68 TYR A C 1
ATOM 523 O O . TYR A 1 68 ? 0.927 -12.875 0.238 1 98.12 68 TYR A O 1
ATOM 531 N N . TYR A 1 69 ? -1.215 -12.867 -0.394 1 97.94 69 TYR A N 1
ATOM 532 C CA . TYR A 1 69 ? -1.775 -13.195 0.911 1 97.94 69 TYR A CA 1
ATOM 533 C C . TYR A 1 69 ? -2.785 -14.336 0.799 1 97.94 69 TYR A C 1
ATOM 535 O O . TYR A 1 69 ? -3.709 -14.273 -0.015 1 97.94 69 TYR A O 1
ATOM 543 N N . TRP A 1 70 ? -2.529 -15.336 1.607 1 96.62 70 TRP A N 1
ATOM 544 C CA . TRP A 1 70 ? -3.408 -16.5 1.61 1 96.62 70 TRP A CA 1
ATOM 545 C C . TRP A 1 70 ? -4.371 -16.453 2.791 1 96.62 70 TRP A C 1
ATOM 547 O O . TRP A 1 70 ? -3.953 -16.562 3.947 1 96.62 70 TRP A O 1
ATOM 557 N N . LEU A 1 71 ? -5.711 -16.219 2.471 1 94.69 71 LEU A N 1
ATOM 558 C CA . LEU A 1 71 ? -6.773 -16.297 3.469 1 94.69 71 LEU A CA 1
ATOM 559 C C . LEU A 1 71 ? -7.344 -17.703 3.547 1 94.69 71 LEU A C 1
ATOM 561 O O . LEU A 1 71 ? -8.305 -18.031 2.842 1 94.69 71 LEU A O 1
ATOM 565 N N . LYS A 1 72 ? -6.863 -18.406 4.438 1 91.25 72 LYS A N 1
ATOM 566 C CA . LYS A 1 72 ? -7.141 -19.844 4.52 1 91.25 72 LYS A CA 1
ATOM 567 C C . LYS A 1 72 ? -8.625 -20.109 4.777 1 91.25 72 LYS A C 1
ATOM 569 O O . LYS A 1 72 ? -9.219 -20.984 4.156 1 91.25 72 LYS A O 1
ATOM 574 N N . GLU A 1 73 ? -9.18 -19.312 5.609 1 91.19 73 GLU A N 1
ATOM 575 C CA . GLU A 1 73 ? -10.555 -19.531 6.055 1 91.19 73 GLU A CA 1
ATOM 576 C C . GLU A 1 73 ? -11.531 -19.438 4.887 1 91.19 73 GLU A C 1
ATOM 578 O O . GLU A 1 73 ? -12.531 -20.172 4.852 1 91.19 73 GLU A O 1
ATOM 583 N N . ASP A 1 74 ? -11.227 -18.641 3.918 1 91.12 74 ASP A N 1
ATOM 584 C CA . ASP A 1 74 ? -12.141 -18.406 2.803 1 91.12 74 ASP A CA 1
ATOM 585 C C . ASP A 1 74 ? -11.633 -19.094 1.531 1 91.12 74 ASP A C 1
ATOM 587 O O . ASP A 1 74 ? -12.289 -19.047 0.49 1 91.12 74 ASP A O 1
ATOM 591 N N . GLY A 1 75 ? -10.5 -19.703 1.696 1 92.25 75 GLY A N 1
ATOM 592 C CA . GLY A 1 75 ? -9.898 -20.297 0.51 1 92.25 75 GLY A CA 1
ATOM 593 C C . GLY A 1 75 ? -9.609 -19.281 -0.581 1 92.25 75 GLY A C 1
ATOM 594 O O . GLY A 1 75 ? -9.922 -19.516 -1.751 1 92.25 75 GLY A O 1
ATOM 595 N N . GLN A 1 76 ? -9.102 -18.094 -0.221 1 95.56 76 GLN A N 1
ATOM 596 C CA . GLN A 1 76 ? -8.828 -17 -1.152 1 95.56 76 GLN A CA 1
ATOM 597 C C . GLN A 1 76 ? -7.348 -16.625 -1.129 1 95.56 76 GLN A C 1
ATOM 599 O O . GLN A 1 76 ? -6.723 -16.594 -0.065 1 95.56 76 GLN A O 1
ATOM 604 N N . ILE A 1 77 ? -6.805 -16.422 -2.322 1 97.19 77 ILE A N 1
ATOM 605 C CA . ILE A 1 77 ? -5.453 -15.891 -2.463 1 97.19 77 ILE A CA 1
ATOM 606 C C . ILE A 1 77 ? -5.5 -14.5 -3.1 1 97.19 77 ILE A C 1
ATOM 608 O O . ILE A 1 77 ? -5.926 -14.352 -4.246 1 97.19 77 ILE A O 1
ATOM 612 N N . PHE A 1 78 ? -5.09 -13.523 -2.314 1 97.25 78 PHE A N 1
ATOM 613 C CA . PHE A 1 78 ? -5.02 -12.156 -2.82 1 97.25 78 PHE A CA 1
ATOM 614 C C . PHE A 1 78 ? -3.672 -11.891 -3.48 1 97.25 78 PHE A C 1
ATOM 616 O O . PHE A 1 78 ? -2.635 -11.906 -2.814 1 97.25 78 PHE A O 1
ATOM 623 N N . MET A 1 79 ? -3.721 -11.719 -4.809 1 97.75 79 MET A N 1
ATOM 624 C CA . MET A 1 79 ? -2.518 -11.336 -5.539 1 97.75 79 MET A CA 1
ATOM 625 C C . MET A 1 79 ? -2.271 -9.836 -5.422 1 97.75 79 MET A C 1
ATOM 627 O O . MET A 1 79 ? -3.008 -9.031 -6 1 97.75 79 MET A O 1
ATOM 631 N N . LEU A 1 80 ? -1.225 -9.453 -4.664 1 96.94 80 LEU A N 1
ATOM 632 C CA . LEU A 1 80 ? -1.065 -8.07 -4.234 1 96.94 80 LEU A CA 1
ATOM 633 C C . LEU A 1 80 ? -0.172 -7.301 -5.203 1 96.94 80 LEU A C 1
ATOM 635 O O . LEU A 1 80 ? -0.557 -6.242 -5.703 1 96.94 80 LEU A O 1
ATOM 639 N N . LEU A 1 81 ? 1.043 -7.871 -5.438 1 95.12 81 LEU A N 1
ATOM 640 C CA . LEU A 1 81 ? 2.045 -7.223 -6.277 1 95.12 81 LEU A CA 1
ATOM 641 C C . LEU A 1 81 ? 2.881 -8.258 -7.023 1 95.12 81 LEU A C 1
ATOM 643 O O . LEU A 1 81 ? 3.029 -9.391 -6.559 1 95.12 81 LEU A O 1
ATOM 647 N N . VAL A 1 82 ? 3.338 -7.789 -8.219 1 94.44 82 VAL A N 1
ATOM 648 C CA . VAL A 1 82 ? 4.332 -8.578 -8.938 1 94.44 82 VAL A CA 1
ATOM 649 C C . VAL A 1 82 ? 5.348 -7.648 -9.602 1 94.44 82 VAL A C 1
ATOM 651 O O . VAL A 1 82 ? 4.98 -6.605 -10.141 1 94.44 82 VAL A O 1
ATOM 654 N N . TYR A 1 83 ? 6.582 -7.969 -9.445 1 92 83 TYR A N 1
ATOM 655 C CA . TYR A 1 83 ? 7.637 -7.164 -10.047 1 92 83 TYR A CA 1
ATOM 656 C C . TYR A 1 83 ? 8.844 -8.023 -10.414 1 92 83 TYR A C 1
ATOM 658 O O . TYR A 1 83 ? 9.008 -9.125 -9.883 1 92 83 TYR A O 1
ATOM 666 N N . PRO A 1 84 ? 9.656 -7.492 -11.406 1 90.25 84 PRO A N 1
ATOM 667 C CA . PRO A 1 84 ? 10.844 -8.258 -11.789 1 90.25 84 PRO A CA 1
ATOM 668 C C . PRO A 1 84 ? 11.828 -8.445 -10.641 1 90.25 84 PRO A C 1
ATOM 670 O O . PRO A 1 84 ? 12.016 -7.535 -9.828 1 90.25 84 PRO A O 1
ATOM 673 N N . LYS A 1 85 ? 12.344 -9.594 -10.555 1 85.44 85 LYS A N 1
ATOM 674 C CA . LYS A 1 85 ? 13.32 -9.914 -9.523 1 85.44 85 LYS A CA 1
ATOM 675 C C . LYS A 1 85 ? 14.508 -8.961 -9.57 1 85.44 85 LYS A C 1
ATOM 677 O O . LYS A 1 85 ? 15.203 -8.773 -8.562 1 85.44 85 LYS A O 1
ATOM 682 N N . SER A 1 86 ? 14.758 -8.461 -10.75 1 77.31 86 SER A N 1
ATOM 683 C CA . SER A 1 86 ? 15.883 -7.551 -10.953 1 77.31 86 SER A CA 1
ATOM 684 C C . SER A 1 86 ? 15.641 -6.207 -10.273 1 77.31 86 SER A C 1
ATOM 686 O O . SER A 1 86 ? 16.578 -5.453 -10.031 1 77.31 86 SER A O 1
ATOM 688 N N . GLU A 1 87 ? 14.43 -5.961 -10.195 1 71.12 87 GLU A N 1
ATOM 689 C CA . GLU A 1 87 ? 14.117 -4.73 -9.477 1 71.12 87 GLU A CA 1
ATOM 690 C C . GLU A 1 87 ? 14.367 -4.895 -7.977 1 71.12 87 GLU A C 1
ATOM 692 O O . GLU A 1 87 ? 14.672 -5.996 -7.512 1 71.12 87 GLU A O 1
ATOM 697 N N . LYS A 1 88 ? 14.062 -3.965 -7.199 1 64.12 88 LYS A N 1
ATOM 698 C CA . LYS A 1 88 ? 14.375 -3.943 -5.773 1 64.12 88 LYS A CA 1
ATOM 699 C C . LYS A 1 88 ? 13.977 -5.258 -5.105 1 64.12 88 LYS A C 1
ATOM 701 O O . LYS A 1 88 ? 12.859 -5.742 -5.293 1 64.12 88 LYS A O 1
ATOM 706 N N . ASP A 1 89 ? 15.086 -5.984 -4.555 1 64.25 89 ASP A N 1
ATOM 707 C CA . ASP A 1 89 ? 14.984 -7.328 -4 1 64.25 89 ASP A CA 1
ATOM 708 C C . ASP A 1 89 ? 13.906 -7.398 -2.922 1 64.25 89 ASP A C 1
ATOM 710 O O . ASP A 1 89 ? 13.109 -8.336 -2.891 1 64.25 89 ASP A O 1
ATOM 714 N N . ASN A 1 90 ? 14.055 -6.406 -1.895 1 77.44 90 ASN A N 1
ATOM 715 C CA . ASN A 1 90 ? 13.188 -6.539 -0.728 1 77.44 90 ASN A CA 1
ATOM 716 C C . ASN A 1 90 ? 12.273 -5.332 -0.569 1 77.44 90 ASN A C 1
ATOM 718 O O . ASN A 1 90 ? 12.648 -4.211 -0.914 1 77.44 90 ASN A O 1
ATOM 722 N N . LEU A 1 91 ? 11.023 -5.738 -0.269 1 88 91 LEU A N 1
ATOM 723 C CA . LEU A 1 91 ? 10.109 -4.672 0.123 1 88 91 LEU A CA 1
ATOM 724 C C . LEU A 1 91 ? 10.695 -3.838 1.256 1 88 91 LEU A C 1
ATOM 726 O O . LEU A 1 91 ? 11.312 -4.379 2.176 1 88 91 LEU A O 1
ATOM 730 N N . THR A 1 92 ? 10.594 -2.561 1.096 1 86.69 92 THR A N 1
ATOM 731 C CA . THR A 1 92 ? 10.961 -1.702 2.215 1 86.69 92 THR A CA 1
ATOM 732 C C . THR A 1 92 ? 9.977 -1.864 3.369 1 86.69 92 THR A C 1
ATOM 734 O O . THR A 1 92 ? 8.883 -2.406 3.186 1 86.69 92 THR A O 1
ATOM 737 N N . ASP A 1 93 ? 10.406 -1.438 4.582 1 87 93 ASP A N 1
ATOM 738 C CA . ASP A 1 93 ? 9.5 -1.459 5.73 1 87 93 ASP A CA 1
ATOM 739 C C . ASP A 1 93 ? 8.219 -0.682 5.434 1 87 93 ASP A C 1
ATOM 741 O O . ASP A 1 93 ? 7.133 -1.088 5.848 1 87 93 ASP A O 1
ATOM 745 N N . ARG A 1 94 ? 8.383 0.362 4.766 1 88.06 94 ARG A N 1
ATOM 746 C CA . ARG A 1 94 ? 7.234 1.199 4.43 1 88.06 94 ARG A CA 1
ATOM 747 C C . ARG A 1 94 ? 6.305 0.486 3.453 1 88.06 94 ARG A C 1
ATOM 749 O O . ARG A 1 94 ? 5.086 0.485 3.639 1 88.06 94 ARG A O 1
ATOM 756 N N . GLU A 1 95 ? 6.871 -0.123 2.426 1 90.56 95 GLU A N 1
ATOM 757 C CA . GLU A 1 95 ? 6.066 -0.893 1.479 1 90.56 95 GLU A CA 1
ATOM 758 C C . GLU A 1 95 ? 5.301 -2.008 2.186 1 90.56 95 GLU A C 1
ATOM 760 O O . GLU A 1 95 ? 4.109 -2.205 1.935 1 90.56 95 GLU A O 1
ATOM 765 N N . THR A 1 96 ? 6.031 -2.684 3.021 1 92.88 96 THR A N 1
ATOM 766 C CA . THR A 1 96 ? 5.434 -3.785 3.77 1 92.88 96 THR A CA 1
ATOM 767 C C . THR A 1 96 ? 4.27 -3.291 4.621 1 92.88 96 THR A C 1
ATOM 769 O O . THR A 1 96 ? 3.211 -3.922 4.66 1 92.88 96 THR A O 1
ATOM 772 N N . ALA A 1 97 ? 4.414 -2.199 5.254 1 92 97 ALA A N 1
ATOM 773 C CA . ALA A 1 97 ? 3.375 -1.622 6.102 1 92 97 ALA A CA 1
ATOM 774 C C . ALA A 1 97 ? 2.143 -1.252 5.277 1 92 97 ALA A C 1
ATOM 776 O O . ALA A 1 97 ? 1.01 -1.491 5.703 1 92 97 ALA A O 1
ATOM 777 N N . ILE A 1 98 ? 2.377 -0.693 4.148 1 93.44 98 ILE A N 1
ATOM 778 C CA . ILE A 1 98 ? 1.268 -0.296 3.289 1 93.44 98 ILE A CA 1
ATOM 779 C C . ILE A 1 98 ? 0.508 -1.535 2.822 1 93.44 98 ILE A C 1
ATOM 781 O O . ILE A 1 98 ? -0.725 -1.557 2.834 1 93.44 98 ILE A O 1
ATOM 785 N N . LEU A 1 99 ? 1.231 -2.545 2.428 1 95.56 99 LEU A N 1
ATOM 786 C CA . LEU A 1 99 ? 0.615 -3.783 1.961 1 95.56 99 LEU A CA 1
ATOM 787 C C . LEU A 1 99 ? -0.198 -4.438 3.072 1 95.56 99 LEU A C 1
ATOM 789 O O . LEU A 1 99 ? -1.277 -4.98 2.82 1 95.56 99 LEU A O 1
ATOM 793 N N . ARG A 1 100 ? 0.349 -4.402 4.242 1 94.06 100 ARG A N 1
ATOM 794 C CA . ARG A 1 100 ? -0.388 -4.945 5.383 1 94.06 100 ARG A CA 1
ATOM 795 C C . ARG A 1 100 ? -1.727 -4.234 5.555 1 94.06 100 ARG A C 1
ATOM 797 O O . ARG A 1 100 ? -2.748 -4.879 5.801 1 94.06 100 ARG A O 1
ATOM 804 N N . GLU A 1 101 ? -1.716 -2.973 5.445 1 92.81 101 GLU A N 1
ATOM 805 C CA . GLU A 1 101 ? -2.951 -2.201 5.543 1 92.81 101 GLU A CA 1
ATOM 806 C C . GLU A 1 101 ? -3.918 -2.564 4.418 1 92.81 101 GLU A C 1
ATOM 808 O O . GLU A 1 101 ? -5.125 -2.688 4.648 1 92.81 101 GLU A O 1
ATOM 813 N N . LEU A 1 102 ? -3.389 -2.686 3.258 1 93.88 102 LEU A N 1
ATOM 814 C CA . LEU A 1 102 ? -4.207 -3.07 2.113 1 93.88 102 LEU A CA 1
ATOM 815 C C . LEU A 1 102 ? -4.902 -4.402 2.367 1 93.88 102 LEU A C 1
ATOM 817 O O . LEU A 1 102 ? -6.105 -4.535 2.121 1 93.88 102 LEU A O 1
ATOM 821 N N . VAL A 1 103 ? -4.16 -5.371 2.863 1 94.31 103 VAL A N 1
ATOM 822 C CA . VAL A 1 103 ? -4.707 -6.695 3.139 1 94.31 103 VAL A CA 1
ATOM 823 C C . VAL A 1 103 ? -5.836 -6.586 4.164 1 94.31 103 VAL A C 1
ATOM 825 O O . VAL A 1 103 ? -6.875 -7.238 4.023 1 94.31 103 VAL A O 1
ATOM 828 N N . LYS A 1 104 ? -5.641 -5.746 5.148 1 90.88 104 LYS A N 1
ATOM 829 C CA . LYS A 1 104 ? -6.68 -5.547 6.152 1 90.88 104 LYS A CA 1
ATOM 830 C C . LYS A 1 104 ? -7.965 -5.016 5.516 1 90.88 104 LYS A C 1
ATOM 832 O O . LYS A 1 104 ? -9.062 -5.449 5.871 1 90.88 104 LYS A O 1
ATOM 837 N N . GLU A 1 105 ? -7.797 -4.121 4.645 1 88.94 105 GLU A N 1
ATOM 838 C CA . GLU A 1 105 ? -8.953 -3.533 3.979 1 88.94 105 GLU A CA 1
ATOM 839 C C . GLU A 1 105 ? -9.617 -4.535 3.037 1 88.94 105 GLU A C 1
ATOM 841 O O . GLU A 1 105 ? -10.844 -4.539 2.891 1 88.94 105 GLU A O 1
ATOM 846 N N . LEU A 1 106 ? -8.812 -5.398 2.395 1 87.25 106 LEU A N 1
ATOM 847 C CA . LEU A 1 106 ? -9.336 -6.398 1.469 1 87.25 106 LEU A CA 1
ATOM 848 C C . LEU A 1 106 ? -10.102 -7.484 2.217 1 87.25 106 LEU A C 1
ATOM 850 O O . LEU A 1 106 ? -11.102 -8 1.716 1 87.25 106 LEU A O 1
ATOM 854 N N . CYS A 1 107 ? -9.648 -7.781 3.41 1 83.88 107 CYS A N 1
ATOM 855 C CA . CYS A 1 107 ? -10.234 -8.883 4.168 1 83.88 107 CYS A CA 1
ATOM 856 C C . CYS A 1 107 ? -11.344 -8.383 5.086 1 83.88 107 CYS A C 1
ATOM 858 O O . CYS A 1 107 ? -12.281 -9.125 5.398 1 83.88 107 CYS A O 1
ATOM 860 N N . HIS A 1 108 ? -11.133 -7.285 5.801 1 71.5 108 HIS A N 1
ATOM 861 C CA . HIS A 1 108 ? -12.062 -6.824 6.824 1 71.5 108 HIS A CA 1
ATOM 862 C C . HIS A 1 108 ? -12.93 -5.684 6.309 1 71.5 108 HIS A C 1
ATOM 864 O O . HIS A 1 108 ? -13.836 -5.223 7.004 1 71.5 108 HIS A O 1
ATOM 870 N N . GLY A 1 109 ? -12.477 -5.094 5.199 1 58.09 109 GLY A N 1
ATOM 871 C CA . GLY A 1 109 ? -13.32 -4 4.738 1 58.09 109 GLY A CA 1
ATOM 872 C C . GLY A 1 109 ? -14.633 -4.469 4.145 1 58.09 109 GLY A C 1
ATOM 873 O O . GLY A 1 109 ? -14.781 -5.645 3.801 1 58.09 109 GLY A O 1
ATOM 874 N N . MET B 1 1 ? -20.812 24.75 6.203 1 45.44 1 MET B N 1
ATOM 875 C CA . MET B 1 1 ? -19.391 24.438 6.043 1 45.44 1 MET B CA 1
ATOM 876 C C . MET B 1 1 ? -19.125 22.969 6.387 1 45.44 1 MET B C 1
ATOM 878 O O . MET B 1 1 ? -19.344 22.547 7.523 1 45.44 1 MET B O 1
ATOM 882 N N . ASN B 1 2 ? -19.406 21.938 5.52 1 55 2 ASN B N 1
ATOM 883 C CA . ASN B 1 2 ? -19.438 20.516 5.875 1 55 2 ASN B CA 1
ATOM 884 C C . ASN B 1 2 ? -18.125 20.062 6.48 1 55 2 ASN B C 1
ATOM 886 O O . ASN B 1 2 ? -17.047 20.516 6.066 1 55 2 ASN B O 1
ATOM 890 N N . ALA B 1 3 ? -18.031 19.766 7.797 1 79.19 3 ALA B N 1
ATOM 891 C CA . ALA B 1 3 ? -16.891 19.469 8.656 1 79.19 3 ALA B CA 1
ATOM 892 C C . ALA B 1 3 ? -15.992 18.406 8.039 1 79.19 3 ALA B C 1
ATOM 894 O O . ALA B 1 3 ? -16.484 17.359 7.598 1 79.19 3 ALA B O 1
ATOM 895 N N . LEU B 1 4 ? -14.711 18.859 7.613 1 90.56 4 LEU B N 1
ATOM 896 C CA . LEU B 1 4 ? -13.719 17.906 7.125 1 90.56 4 LEU B CA 1
ATOM 897 C C . LEU B 1 4 ? -13.398 16.859 8.188 1 90.56 4 LEU 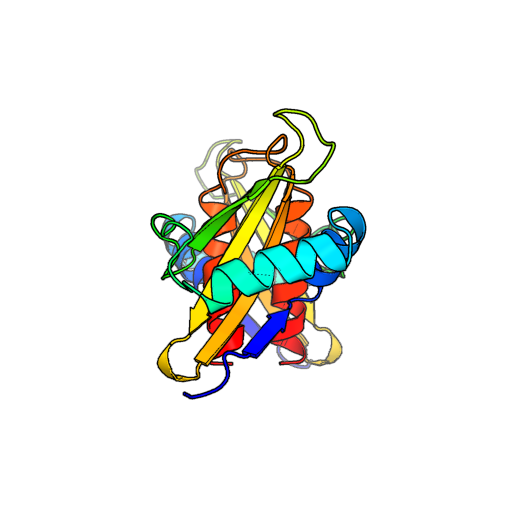B C 1
ATOM 899 O O . LEU B 1 4 ? -13.312 17.172 9.375 1 90.56 4 LEU B O 1
ATOM 903 N N . GLU B 1 5 ? -13.492 15.641 7.828 1 94.69 5 GLU B N 1
ATOM 904 C CA . GLU B 1 5 ? -13.188 14.516 8.711 1 94.69 5 GLU B CA 1
ATOM 905 C C . GLU B 1 5 ? -11.852 13.883 8.344 1 94.69 5 GLU B C 1
ATOM 907 O O . GLU B 1 5 ? -11.578 13.625 7.168 1 94.69 5 GLU B O 1
ATOM 912 N N . PHE B 1 6 ? -11.047 13.742 9.414 1 96.75 6 PHE B N 1
ATOM 913 C CA . PHE B 1 6 ? -9.781 13.047 9.219 1 96.75 6 PHE B CA 1
ATOM 914 C C . PHE B 1 6 ? -9.93 11.555 9.516 1 96.75 6 PHE B C 1
ATOM 916 O O . PHE B 1 6 ? -10.398 11.18 10.594 1 96.75 6 PHE B O 1
ATOM 923 N N . ILE B 1 7 ? -9.57 10.734 8.5 1 95.44 7 ILE B N 1
ATOM 924 C CA . ILE B 1 7 ? -9.555 9.289 8.664 1 95.44 7 ILE B CA 1
ATOM 925 C C . ILE B 1 7 ? -8.125 8.766 8.555 1 95.44 7 ILE B C 1
ATOM 927 O O . ILE B 1 7 ? -7.449 8.992 7.551 1 95.44 7 ILE B O 1
ATOM 931 N N . GLU B 1 8 ? -7.68 8.078 9.602 1 95.75 8 GLU B N 1
ATOM 932 C CA . GLU B 1 8 ? -6.309 7.582 9.641 1 95.75 8 GLU B CA 1
ATOM 933 C C . GLU B 1 8 ? -6.254 6.09 9.328 1 95.75 8 GLU B C 1
ATOM 935 O O . GLU B 1 8 ? -7.09 5.32 9.805 1 95.75 8 GLU B O 1
ATOM 940 N N . THR B 1 9 ? -5.293 5.742 8.438 1 93.75 9 THR B N 1
ATOM 941 C CA . THR B 1 9 ? -4.984 4.316 8.336 1 93.75 9 THR B CA 1
ATOM 942 C C . THR B 1 9 ? -4.227 3.844 9.57 1 93.75 9 THR B C 1
ATOM 944 O O . THR B 1 9 ? -3.547 4.633 10.234 1 93.75 9 THR B O 1
ATOM 947 N N . PRO B 1 10 ? -4.32 2.574 9.844 1 90.88 10 PRO B N 1
ATOM 948 C CA . PRO B 1 10 ? -3.555 2.068 10.984 1 90.88 10 PRO B CA 1
ATOM 949 C C . PRO B 1 10 ? -2.059 2.344 10.859 1 90.88 10 PRO B C 1
ATOM 951 O O . PRO B 1 10 ? -1.404 2.672 11.852 1 90.88 10 PRO B O 1
ATOM 954 N N . VAL B 1 11 ? -1.598 2.24 9.703 1 90.94 11 VAL B N 1
ATOM 955 C CA . VAL B 1 11 ? -0.178 2.492 9.477 1 90.94 11 VAL B CA 1
ATOM 956 C C . VAL B 1 11 ? 0.145 3.949 9.805 1 90.94 11 VAL B C 1
ATOM 958 O O . VAL B 1 11 ? 1.128 4.234 10.492 1 90.94 11 VAL B O 1
ATOM 961 N N . PHE B 1 12 ? -0.657 4.867 9.406 1 95.31 12 PHE B N 1
ATOM 962 C CA . PHE B 1 12 ? -0.445 6.281 9.695 1 95.31 12 PHE B CA 1
ATOM 963 C C . PHE B 1 12 ? -0.468 6.539 11.195 1 95.31 12 PHE B C 1
ATOM 965 O O . PHE B 1 12 ? 0.416 7.215 11.727 1 95.31 12 PHE B O 1
ATOM 972 N N . THR B 1 13 ? -1.444 5.977 11.836 1 94.19 13 THR B N 1
ATOM 973 C CA . THR B 1 13 ? -1.605 6.184 13.273 1 94.19 13 THR B CA 1
ATOM 974 C C . THR B 1 13 ? -0.358 5.73 14.031 1 94.19 13 THR B C 1
ATOM 976 O O . THR B 1 13 ? 0.147 6.449 14.891 1 94.19 13 THR B O 1
ATOM 979 N N . ARG B 1 14 ? 0.157 4.637 13.609 1 91.44 14 ARG B N 1
ATOM 980 C CA . ARG B 1 14 ? 1.343 4.102 14.273 1 91.44 14 ARG B CA 1
ATOM 981 C C . ARG B 1 14 ? 2.553 5 14.031 1 91.44 14 ARG B C 1
ATOM 983 O O . ARG B 1 14 ? 3.342 5.242 14.953 1 91.44 14 ARG B O 1
ATOM 990 N N . GLN B 1 15 ? 2.674 5.441 12.883 1 91.5 15 GLN B N 1
ATOM 991 C CA . GLN B 1 15 ? 3.826 6.254 12.508 1 91.5 15 GLN B CA 1
ATOM 992 C C . GLN B 1 15 ? 3.748 7.641 13.141 1 91.5 15 GLN B C 1
ATOM 994 O O . GLN B 1 15 ? 4.754 8.172 13.617 1 91.5 15 GLN B O 1
ATOM 999 N N . ILE B 1 16 ? 2.547 8.203 13.117 1 93.5 16 ILE B N 1
ATOM 1000 C CA . ILE B 1 16 ? 2.395 9.586 13.555 1 93.5 16 ILE B CA 1
ATOM 1001 C C . ILE B 1 16 ? 2.676 9.695 15.047 1 93.5 16 ILE B C 1
ATOM 1003 O O . ILE B 1 16 ? 3.24 10.688 15.516 1 93.5 16 ILE B O 1
ATOM 1007 N N . LEU B 1 17 ? 2.309 8.664 15.805 1 92 17 LEU B N 1
ATOM 1008 C CA . LEU B 1 17 ? 2.533 8.617 17.25 1 92 17 LEU B CA 1
ATOM 1009 C C . LEU B 1 17 ? 4.023 8.656 17.562 1 92 17 LEU B C 1
ATOM 1011 O O . LEU B 1 17 ? 4.426 9.156 18.625 1 92 17 LEU B O 1
ATOM 1015 N N . GLN B 1 18 ? 4.789 8.266 16.641 1 91.56 18 GLN B N 1
ATOM 1016 C CA . GLN B 1 18 ? 6.23 8.188 16.859 1 91.56 18 GLN B CA 1
ATOM 1017 C C . GLN B 1 18 ? 6.934 9.43 16.312 1 91.56 18 GLN B C 1
ATOM 1019 O O . GLN B 1 18 ? 8.102 9.664 16.625 1 91.56 18 GLN B O 1
ATOM 1024 N N . LEU B 1 19 ? 6.254 10.18 15.562 1 91.25 19 LEU B N 1
ATOM 1025 C CA . LEU B 1 19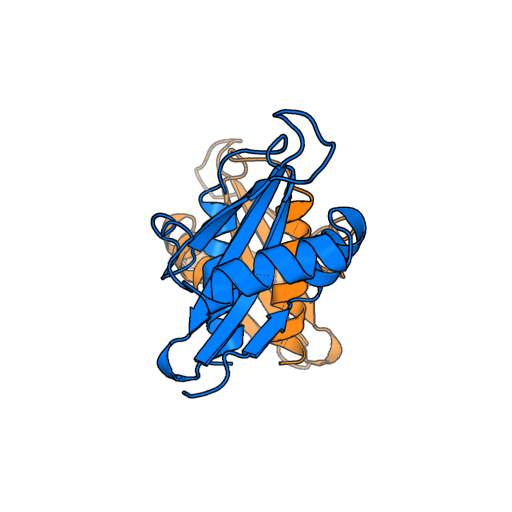 ? 6.969 11.211 14.812 1 91.25 19 LEU B CA 1
ATOM 1026 C C . LEU B 1 19 ? 6.551 12.602 15.273 1 91.25 19 LEU B C 1
ATOM 1028 O O . LEU B 1 19 ? 7.312 13.562 15.133 1 91.25 19 LEU B O 1
ATOM 1032 N N . MET B 1 20 ? 5.27 12.695 15.781 1 91.5 20 MET B N 1
ATOM 1033 C CA . MET B 1 20 ? 4.742 14.016 16.109 1 91.5 20 MET B CA 1
ATOM 1034 C C . MET B 1 20 ? 4.047 13.992 17.469 1 91.5 20 MET B C 1
ATOM 1036 O O . MET B 1 20 ? 3.408 13 17.828 1 91.5 20 MET B O 1
ATOM 1040 N N . SER B 1 21 ? 4.148 15.102 18.156 1 93.12 21 SER B N 1
ATOM 1041 C CA . SER B 1 21 ? 3.303 15.297 19.328 1 93.12 21 SER B CA 1
ATOM 1042 C C . SER B 1 21 ? 1.856 15.57 18.922 1 93.12 21 SER B C 1
ATOM 1044 O O . SER B 1 21 ? 1.579 15.93 17.781 1 93.12 21 SER B O 1
ATOM 1046 N N . ASP B 1 22 ? 0.982 15.445 19.922 1 94.25 22 ASP B N 1
ATOM 1047 C CA . ASP B 1 22 ? -0.427 15.742 19.672 1 94.25 22 ASP B CA 1
ATOM 1048 C C . ASP B 1 22 ? -0.611 17.172 19.172 1 94.25 22 ASP B C 1
ATOM 1050 O O . ASP B 1 22 ? -1.419 17.422 18.281 1 94.25 22 ASP B O 1
ATOM 1054 N N . ASP B 1 23 ? 0.142 18.078 19.766 1 94.94 23 ASP B N 1
ATOM 1055 C CA . ASP B 1 23 ? 0.031 19.484 19.375 1 94.94 23 ASP B CA 1
ATOM 1056 C C . ASP B 1 23 ? 0.528 19.703 17.953 1 94.94 23 ASP B C 1
ATOM 1058 O O . ASP B 1 23 ? -0.077 20.453 17.188 1 94.94 23 ASP B O 1
ATOM 1062 N N . GLU B 1 24 ? 1.622 19.031 17.656 1 93.62 24 GLU B N 1
ATOM 1063 C CA . GLU B 1 24 ? 2.162 19.156 16.297 1 93.62 24 GLU B CA 1
ATOM 1064 C C . GLU B 1 24 ? 1.196 18.578 15.273 1 93.62 24 GLU B C 1
ATOM 1066 O O . GLU B 1 24 ? 0.978 19.172 14.211 1 93.62 24 GLU B O 1
ATOM 1071 N N . TYR B 1 25 ? 0.696 17.438 15.617 1 96.06 25 TYR B N 1
ATOM 1072 C CA . TYR B 1 25 ? -0.267 16.812 14.719 1 96.06 25 TYR B CA 1
ATOM 1073 C C . TYR B 1 25 ? -1.505 17.688 14.547 1 96.06 25 TYR B C 1
ATOM 1075 O O . TYR B 1 25 ? -2.014 17.844 13.438 1 96.06 25 TYR B O 1
ATOM 1083 N N . ALA B 1 26 ? -2 18.297 15.617 1 96 26 ALA B N 1
ATOM 1084 C CA . ALA B 1 26 ? -3.139 19.203 15.555 1 96 26 ALA B CA 1
ATOM 1085 C C . ALA B 1 26 ? -2.832 20.406 14.664 1 96 26 ALA B C 1
ATOM 1087 O O . ALA B 1 26 ? -3.688 20.844 13.891 1 96 26 ALA B O 1
ATOM 1088 N N . ALA B 1 27 ? -1.65 20.875 14.82 1 95.31 27 ALA B N 1
ATOM 1089 C CA . ALA B 1 27 ? -1.233 22 13.984 1 95.31 27 ALA B CA 1
ATOM 1090 C C . ALA B 1 27 ? -1.212 21.609 12.508 1 95.31 27 ALA B C 1
ATOM 1092 O O . ALA B 1 27 ? -1.645 22.375 11.648 1 95.31 27 ALA B O 1
ATOM 1093 N N . MET B 1 28 ? -0.708 20.453 12.219 1 95.75 28 MET B N 1
ATOM 1094 C CA . MET B 1 28 ? -0.684 19.953 10.844 1 95.75 28 MET B CA 1
ATOM 1095 C C . MET B 1 28 ? -2.098 19.797 10.297 1 95.75 28 MET B C 1
ATOM 1097 O O . MET B 1 28 ? -2.375 20.219 9.164 1 95.75 28 MET B O 1
ATOM 1101 N N . GLN B 1 29 ? -3.002 19.203 11.086 1 96.56 29 GLN B N 1
ATOM 1102 C CA . GLN B 1 29 ? -4.391 19.047 10.672 1 96.56 29 GLN B CA 1
ATOM 1103 C C . GLN B 1 29 ? -5.043 20.391 10.383 1 96.56 29 GLN B C 1
ATOM 1105 O O . GLN B 1 29 ? -5.816 20.531 9.43 1 96.56 29 GLN B O 1
ATOM 1110 N N . ARG B 1 30 ? -4.719 21.422 11.18 1 96.44 30 ARG B N 1
ATOM 1111 C CA . ARG B 1 30 ? -5.273 22.75 10.984 1 96.44 30 ARG B CA 1
ATOM 1112 C C . ARG B 1 30 ? -4.852 23.328 9.633 1 96.44 30 ARG B C 1
ATOM 1114 O O . ARG B 1 30 ? -5.645 23.984 8.953 1 96.44 30 ARG B O 1
ATOM 1121 N N . GLU B 1 31 ? -3.623 23.016 9.344 1 95.75 31 GLU B N 1
ATOM 1122 C CA . GLU B 1 31 ? -3.162 23.469 8.039 1 95.75 31 GLU B CA 1
ATOM 1123 C C . GLU B 1 31 ? -3.973 22.828 6.914 1 95.75 31 GLU B C 1
ATOM 1125 O O . GLU B 1 31 ? -4.336 23.5 5.945 1 95.75 31 GLU B O 1
ATOM 1130 N N . LEU B 1 32 ? -4.301 21.578 7.062 1 96.69 32 LEU B N 1
ATOM 1131 C CA . LEU B 1 32 ? -5.078 20.859 6.051 1 96.69 32 LEU B CA 1
ATOM 1132 C C . LEU B 1 32 ? -6.535 21.297 6.07 1 96.69 32 LEU B C 1
ATOM 1134 O O . LEU B 1 32 ? -7.191 21.344 5.027 1 96.69 32 LEU B O 1
ATOM 1138 N N . LEU B 1 33 ? -7.004 21.609 7.258 1 95.44 33 LEU B N 1
ATOM 1139 C CA . LEU B 1 33 ? -8.367 22.125 7.367 1 95.44 33 LEU B CA 1
ATOM 1140 C C . LEU B 1 33 ? -8.508 23.453 6.625 1 95.44 33 LEU B C 1
ATOM 1142 O O . LEU B 1 33 ? -9.531 23.703 5.973 1 95.44 33 LEU B O 1
ATOM 1146 N N . ASP B 1 34 ? -7.438 24.203 6.746 1 95.5 34 ASP B N 1
ATOM 1147 C CA . ASP B 1 34 ? -7.426 25.516 6.094 1 95.5 34 ASP B CA 1
ATOM 1148 C C . ASP B 1 34 ? -7.309 25.359 4.578 1 95.5 34 ASP B C 1
ATOM 1150 O O . ASP B 1 34 ? -7.934 26.109 3.826 1 95.5 34 ASP B O 1
ATOM 1154 N N . ASP B 1 35 ? -6.453 24.422 4.164 1 96.75 35 ASP B N 1
ATOM 1155 C CA . ASP B 1 35 ? -6.238 24.172 2.742 1 96.75 35 ASP B CA 1
ATOM 1156 C C . ASP B 1 35 ? -5.945 22.688 2.482 1 96.75 35 ASP B C 1
ATOM 1158 O O . ASP B 1 35 ? -4.781 22.281 2.445 1 96.75 35 ASP B O 1
ATOM 1162 N N . PRO B 1 36 ? -7.047 21.953 2.17 1 96.69 36 PRO B N 1
ATOM 1163 C CA . PRO B 1 36 ? -6.844 20.516 1.92 1 96.69 36 PRO B CA 1
ATOM 1164 C C . PRO B 1 36 ? -5.965 20.25 0.702 1 96.69 36 PRO B C 1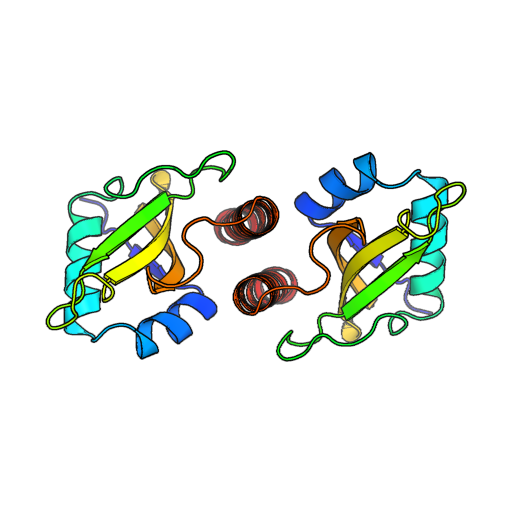
ATOM 1166 O O . PRO B 1 36 ? -5.496 19.125 0.511 1 96.69 36 PRO B O 1
ATOM 1169 N N . GLN B 1 37 ? -5.707 21.266 -0.074 1 96.62 37 GLN B N 1
ATOM 1170 C CA . GLN B 1 37 ? -4.891 21.094 -1.271 1 96.62 37 GLN B CA 1
ATOM 1171 C C . GLN B 1 37 ? -3.469 21.594 -1.039 1 96.62 37 GLN B C 1
ATOM 1173 O O . GLN B 1 37 ? -2.715 21.812 -1.992 1 96.62 37 GLN B O 1
ATOM 1178 N N . ARG B 1 38 ? -3.176 21.812 0.221 1 96.44 38 ARG B N 1
ATOM 1179 C CA . ARG B 1 38 ? -1.855 22.312 0.58 1 96.44 38 ARG B CA 1
ATOM 1180 C C . ARG B 1 38 ? -0.753 21.422 0.029 1 96.44 38 ARG B C 1
ATOM 1182 O O . ARG B 1 38 ? 0.273 21.906 -0.447 1 96.44 38 ARG B O 1
ATOM 1189 N N . GLY B 1 39 ? -0.941 20.125 0.142 1 96.88 39 GLY B N 1
ATOM 1190 C CA . GLY B 1 39 ? 0.044 19.188 -0.376 1 96.88 39 GLY B CA 1
ATOM 1191 C C . GLY B 1 39 ? 0.053 19.109 -1.891 1 96.88 39 GLY B C 1
ATOM 1192 O O . GLY B 1 39 ? -0.976 19.312 -2.535 1 96.88 39 GLY B O 1
ATOM 1193 N N . ALA B 1 40 ? 1.184 18.766 -2.426 1 96 40 ALA B N 1
ATOM 1194 C CA . ALA B 1 40 ? 1.317 18.625 -3.873 1 96 40 ALA B CA 1
ATOM 1195 C C . ALA B 1 40 ? 0.789 17.266 -4.34 1 96 40 ALA B C 1
ATOM 1197 O O . ALA B 1 40 ? 0.979 16.25 -3.664 1 96 40 ALA B O 1
ATOM 1198 N N . LEU B 1 41 ? 0.203 17.219 -5.562 1 96.62 41 LEU B N 1
ATOM 1199 C CA . LEU B 1 41 ? -0.218 15.961 -6.176 1 96.62 41 LEU B CA 1
ATOM 1200 C C . LEU B 1 41 ? 0.988 15.102 -6.531 1 96.62 41 LEU B C 1
ATOM 1202 O O . LEU B 1 41 ? 1.994 15.609 -7.031 1 96.62 41 LEU B O 1
ATOM 1206 N N . ILE B 1 42 ? 0.851 13.844 -6.176 1 94.38 42 ILE B N 1
ATOM 1207 C CA . ILE B 1 42 ? 1.883 12.898 -6.578 1 94.38 42 ILE B CA 1
ATOM 1208 C C . ILE B 1 42 ? 1.578 12.359 -7.973 1 94.38 42 ILE B C 1
ATOM 1210 O O . ILE B 1 42 ? 0.455 11.93 -8.25 1 94.38 42 ILE B O 1
ATOM 1214 N N . LYS B 1 43 ? 2.711 12.336 -8.773 1 91.75 43 LYS B N 1
ATOM 1215 C CA . LYS B 1 43 ? 2.559 11.836 -10.141 1 91.75 43 LYS B CA 1
ATOM 1216 C C . LYS B 1 43 ? 2.119 10.375 -10.148 1 91.75 43 LYS B C 1
ATOM 1218 O O . LYS B 1 43 ? 2.68 9.555 -9.43 1 91.75 43 LYS B O 1
ATOM 1223 N N . ALA B 1 44 ? 1.047 10.094 -10.945 1 89.56 44 ALA B N 1
ATOM 1224 C CA . ALA B 1 44 ? 0.52 8.734 -11.102 1 89.56 44 ALA B CA 1
ATOM 1225 C C . ALA B 1 44 ? -0.065 8.227 -9.789 1 89.56 44 ALA B C 1
ATOM 1227 O O . ALA B 1 44 ? -0.244 7.016 -9.617 1 89.56 44 ALA B O 1
ATOM 1228 N N . GLY B 1 45 ? -0.387 9.148 -8.891 1 93.56 45 GLY B N 1
ATOM 1229 C CA . GLY B 1 45 ? -0.865 8.766 -7.574 1 93.56 45 GLY B CA 1
ATOM 1230 C C . GLY B 1 45 ? -2.379 8.727 -7.477 1 93.56 45 GLY B C 1
ATOM 1231 O O . GLY B 1 45 ? -2.928 8.344 -6.441 1 93.56 45 GLY B O 1
ATOM 1232 N N . GLY B 1 46 ? -3.104 9.07 -8.492 1 93.12 46 GLY B N 1
ATOM 1233 C CA . GLY B 1 46 ? -4.555 9.008 -8.477 1 93.12 46 GLY B CA 1
ATOM 1234 C C . GLY B 1 46 ? -5.191 10 -7.531 1 93.12 46 GLY B C 1
ATOM 1235 O O . GLY B 1 46 ? -6.203 9.703 -6.891 1 93.12 46 GLY B O 1
ATOM 1236 N N . GLY B 1 47 ? -4.543 11.18 -7.301 1 95.69 47 GLY B N 1
ATOM 1237 C CA . GLY B 1 47 ? -5.094 12.203 -6.43 1 95.69 47 GLY B CA 1
ATOM 1238 C C . GLY B 1 47 ? -4.438 12.242 -5.062 1 95.69 47 GLY B C 1
ATOM 1239 O O . GLY B 1 47 ? -4.781 13.086 -4.23 1 95.69 47 GLY B O 1
ATOM 1240 N N . ILE B 1 48 ? -3.512 11.383 -4.844 1 97.19 48 ILE B N 1
ATOM 1241 C CA . ILE B 1 48 ? -2.766 11.359 -3.59 1 97.19 48 ILE B CA 1
ATOM 1242 C C . ILE B 1 48 ? -1.858 12.586 -3.512 1 97.19 48 ILE B C 1
ATOM 1244 O O . ILE B 1 48 ? -1.266 12.992 -4.512 1 97.19 48 ILE B O 1
ATOM 1248 N N . ARG B 1 49 ? -1.793 13.172 -2.35 1 97.44 49 ARG B N 1
ATOM 1249 C CA . ARG B 1 49 ? -1.012 14.383 -2.154 1 97.44 49 ARG B CA 1
ATOM 1250 C C . ARG B 1 49 ? 0.074 14.18 -1.104 1 97.44 49 ARG B 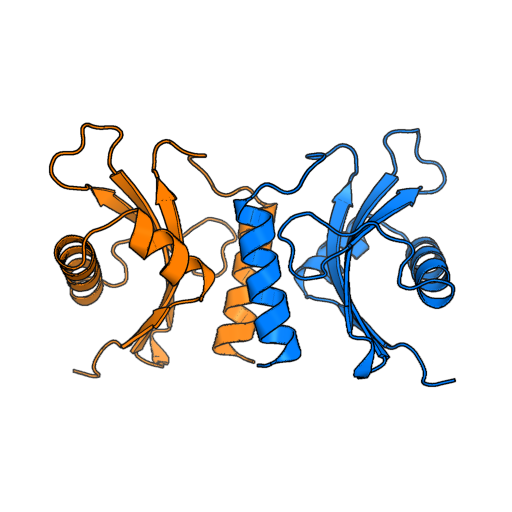C 1
ATOM 1252 O O . ARG B 1 49 ? -0.089 13.367 -0.188 1 97.44 49 ARG B O 1
ATOM 1259 N N . LYS B 1 50 ? 1.08 14.914 -1.317 1 95.81 50 LYS B N 1
ATOM 1260 C CA . LYS B 1 50 ? 2.205 14.906 -0.387 1 95.81 50 LYS B CA 1
ATOM 1261 C C . LYS B 1 50 ? 2.416 16.297 0.228 1 95.81 50 LYS B C 1
ATOM 1263 O O . LYS B 1 50 ? 2.531 17.281 -0.491 1 95.81 50 LYS B O 1
ATOM 1268 N N . MET B 1 51 ? 2.475 16.344 1.624 1 95.31 51 MET B N 1
ATOM 1269 C CA . MET B 1 51 ? 2.732 17.594 2.344 1 95.31 51 MET B CA 1
ATOM 1270 C C . MET B 1 51 ? 3.979 17.469 3.213 1 95.31 51 MET B C 1
ATOM 1272 O O . MET B 1 51 ? 4.18 16.453 3.877 1 95.31 51 MET B O 1
ATOM 1276 N N . ARG B 1 52 ? 4.82 18.484 3.068 1 92.75 52 ARG B N 1
ATOM 1277 C CA . ARG B 1 52 ? 5.93 18.609 4.012 1 92.75 52 ARG B CA 1
ATOM 1278 C C . ARG B 1 52 ? 5.52 19.422 5.234 1 92.75 52 ARG B C 1
ATOM 1280 O O . ARG B 1 52 ? 4.895 20.484 5.102 1 92.75 52 ARG B O 1
ATOM 1287 N N . PHE B 1 53 ? 5.785 18.812 6.383 1 93.5 53 PHE B N 1
ATOM 1288 C CA . PHE B 1 53 ? 5.465 19.5 7.629 1 93.5 53 PHE B CA 1
ATOM 1289 C C . PHE B 1 53 ? 6.688 19.562 8.539 1 93.5 53 PHE B C 1
ATOM 1291 O O . PHE B 1 53 ? 7.312 18.547 8.828 1 93.5 53 PHE B O 1
ATOM 1298 N N . GLY B 1 54 ? 7.023 20.781 8.945 1 90.25 54 GLY B N 1
ATOM 1299 C CA . GLY B 1 54 ? 8.148 20.984 9.836 1 90.25 54 GLY B CA 1
ATOM 1300 C C . GLY B 1 54 ? 7.812 20.719 11.289 1 90.25 54 GLY B C 1
ATOM 1301 O O . GLY B 1 54 ? 6.715 21.031 11.75 1 90.25 54 GLY B O 1
ATOM 1302 N N . LEU B 1 55 ? 8.742 19.953 11.977 1 84.94 55 LEU B N 1
ATOM 1303 C CA . LEU B 1 55 ? 8.562 19.688 13.398 1 84.94 55 LEU B CA 1
ATOM 1304 C C . LEU B 1 55 ? 9.375 20.672 14.25 1 84.94 55 LEU B C 1
ATOM 1306 O O . LEU B 1 55 ? 10.492 21.031 13.883 1 84.94 55 LEU B O 1
ATOM 1310 N N . GLU B 1 56 ? 8.703 21.156 15.227 1 76.5 56 GLU B N 1
ATOM 1311 C CA . GLU B 1 56 ? 9.359 22.125 16.094 1 76.5 56 GLU B CA 1
ATOM 1312 C C . GLU B 1 56 ? 10.555 21.484 16.812 1 76.5 56 GLU B C 1
ATOM 1314 O O . GLU B 1 56 ? 10.469 20.359 17.297 1 76.5 56 GLU B O 1
ATOM 1319 N N . GLY B 1 57 ? 11.641 22.297 16.875 1 76.88 57 GLY B N 1
ATOM 1320 C CA . GLY B 1 57 ? 12.805 21.906 17.656 1 76.88 57 GLY B CA 1
ATOM 1321 C C . GLY B 1 57 ? 13.711 20.938 16.938 1 76.88 57 GLY B C 1
ATOM 1322 O O . GLY B 1 57 ? 14.734 20.5 17.469 1 76.88 57 GLY B O 1
ATOM 1323 N N . GLN B 1 58 ? 13.109 20.625 15.797 1 70.75 58 GLN B N 1
ATOM 1324 C CA . GLN B 1 58 ? 13.953 19.688 15.055 1 70.75 58 GLN B CA 1
ATOM 1325 C C . GLN B 1 58 ? 14.711 20.422 13.945 1 70.75 58 GLN B C 1
ATOM 1327 O O . GLN B 1 58 ? 14.297 21.5 13.5 1 70.75 58 GLN B O 1
ATOM 1332 N N . GLY B 1 59 ? 15.961 20.219 13.82 1 65.44 59 GLY B N 1
ATOM 1333 C CA . GLY B 1 59 ? 16.75 20.812 12.75 1 65.44 59 GLY B CA 1
ATOM 1334 C C . GLY B 1 59 ? 16.125 20.609 11.383 1 65.44 59 GLY B C 1
ATOM 1335 O O . GLY B 1 59 ? 14.969 20.188 11.273 1 65.44 59 GLY B O 1
ATOM 1336 N N . LYS B 1 60 ? 16.766 21.109 10.281 1 63 60 LYS B N 1
ATOM 1337 C CA . LYS B 1 60 ? 16.344 21.047 8.883 1 63 60 LYS B CA 1
ATOM 1338 C C . LYS B 1 60 ? 15.875 19.641 8.523 1 63 60 LYS B C 1
ATOM 1340 O O . LYS B 1 60 ? 14.922 19.469 7.754 1 63 60 LYS B O 1
ATOM 1345 N N . SER B 1 61 ? 16.469 18.672 9.234 1 64.31 61 SER B N 1
ATOM 1346 C CA . SER B 1 61 ? 16.203 17.281 8.906 1 64.31 61 SER B CA 1
ATOM 1347 C C . SER B 1 61 ? 14.961 16.781 9.641 1 64.31 61 SER B C 1
ATOM 1349 O O . SER B 1 61 ? 14.461 15.688 9.344 1 64.31 61 SER B O 1
ATOM 1351 N N . GLY B 1 62 ? 14.484 17.688 10.453 1 72.38 62 GLY B N 1
ATOM 1352 C CA . GLY B 1 62 ? 13.5 17.203 11.406 1 72.38 62 GLY B CA 1
ATOM 1353 C C . GLY B 1 62 ? 12.078 17.281 10.883 1 72.38 62 GLY B C 1
ATOM 1354 O O . GLY B 1 62 ? 11.117 17.078 11.633 1 72.38 62 GLY B O 1
ATOM 1355 N N . GLY B 1 63 ? 11.883 17.422 9.695 1 89.31 63 GLY B N 1
ATOM 1356 C CA . GLY B 1 63 ? 10.516 17.484 9.203 1 89.31 63 GLY B CA 1
ATOM 1357 C C . GLY B 1 63 ? 9.969 16.141 8.758 1 89.31 63 GLY B C 1
ATOM 1358 O O . GLY B 1 63 ? 10.648 15.117 8.883 1 89.31 63 GLY B O 1
ATOM 1359 N N . VAL B 1 64 ? 8.656 16.109 8.523 1 93.31 64 VAL B N 1
ATOM 1360 C CA . VAL B 1 64 ? 8.016 14.875 8.07 1 93.31 64 VAL B CA 1
ATOM 1361 C C . VAL B 1 64 ? 7.34 15.109 6.723 1 93.31 64 VAL B C 1
ATOM 1363 O O . VAL B 1 64 ? 7.059 16.25 6.352 1 93.31 64 VAL B O 1
ATOM 1366 N N . ARG B 1 65 ? 7.207 14.039 5.988 1 94.25 65 ARG B N 1
ATOM 1367 C CA . ARG B 1 65 ? 6.367 13.984 4.797 1 94.25 65 ARG B CA 1
ATOM 1368 C C . ARG B 1 65 ? 5.078 13.211 5.074 1 94.25 65 ARG B C 1
ATOM 1370 O O . ARG B 1 65 ? 5.117 12.094 5.582 1 94.25 65 ARG B O 1
ATOM 1377 N N . VAL B 1 66 ? 4 13.906 4.75 1 96.12 66 VAL B N 1
ATOM 1378 C CA . VAL B 1 66 ? 2.686 13.312 4.953 1 96.12 66 VAL B CA 1
ATOM 1379 C C . VAL B 1 66 ? 2.045 13 3.604 1 96.12 66 VAL B C 1
ATOM 1381 O O . VAL B 1 66 ? 1.958 13.867 2.734 1 96.12 66 VAL B O 1
ATOM 1384 N N . ILE B 1 67 ? 1.624 11.781 3.451 1 97.06 67 ILE B N 1
ATOM 1385 C CA . ILE B 1 67 ? 0.891 11.336 2.271 1 97.06 67 ILE B CA 1
ATOM 1386 C C . ILE B 1 67 ? -0.594 11.211 2.604 1 97.06 67 ILE B C 1
ATOM 1388 O O . ILE B 1 67 ? -0.967 10.531 3.562 1 97.06 67 ILE B O 1
ATOM 1392 N N . TYR B 1 68 ? -1.451 11.953 1.827 1 98.12 68 TYR B N 1
ATOM 1393 C CA . TYR B 1 68 ? -2.871 11.93 2.154 1 98.12 68 TYR B CA 1
ATOM 1394 C C . TYR B 1 68 ? -3.725 12.031 0.896 1 98.12 68 TYR B C 1
ATOM 1396 O O . TYR B 1 68 ? -3.211 12.328 -0.186 1 98.12 68 TYR B O 1
ATOM 1404 N N . TYR B 1 69 ? -4.973 11.695 1.017 1 97.94 69 TYR B N 1
ATOM 1405 C CA . TYR B 1 69 ? -5.953 11.773 -0.057 1 97.94 69 TYR B CA 1
ATOM 1406 C C . TYR B 1 69 ? -7.188 12.547 0.391 1 97.94 69 TYR B C 1
ATOM 1408 O O . TYR B 1 69 ? -7.777 12.242 1.431 1 97.94 69 TYR B O 1
ATOM 1416 N N . TRP B 1 70 ? -7.5 13.547 -0.411 1 96.69 70 TRP B N 1
ATOM 1417 C CA . TRP B 1 70 ? -8.656 14.391 -0.11 1 96.69 70 TRP B CA 1
ATOM 1418 C C . TRP B 1 70 ? -9.852 13.992 -0.963 1 96.69 70 TRP B C 1
ATOM 1420 O O . TRP B 1 70 ? -9.844 14.164 -2.184 1 96.69 70 TRP B O 1
ATOM 1430 N N . LEU B 1 71 ? -10.898 13.367 -0.268 1 94.75 71 LEU B N 1
ATOM 1431 C CA . LEU B 1 71 ? -12.164 13.07 -0.914 1 94.75 71 LEU B CA 1
ATOM 1432 C C . LEU B 1 71 ? -13.141 14.227 -0.759 1 94.75 71 LEU B C 1
ATOM 1434 O O . LEU B 1 71 ? -13.914 14.273 0.203 1 94.75 71 LEU B O 1
ATOM 1438 N N . LYS B 1 72 ? -13.18 15.008 -1.729 1 91.31 72 LYS B N 1
ATOM 1439 C CA . LYS B 1 72 ? -13.898 16.281 -1.662 1 91.31 72 LYS B CA 1
ATOM 1440 C C . LYS B 1 72 ? -15.398 16.062 -1.472 1 91.31 72 LYS B C 1
ATOM 1442 O O . LYS B 1 72 ? -16.031 16.734 -0.668 1 91.31 72 LYS B O 1
ATOM 1447 N N . GLU B 1 73 ? -15.891 15.094 -2.135 1 91.19 73 GLU B N 1
ATOM 1448 C CA . GLU B 1 73 ? -17.328 14.867 -2.156 1 91.19 73 GLU B CA 1
ATOM 1449 C C . GLU B 1 73 ? -17.859 14.531 -0.764 1 91.19 73 GLU B C 1
ATOM 1451 O O . GLU B 1 73 ? -18.984 14.914 -0.409 1 91.19 73 GLU B O 1
ATOM 1456 N N . ASP B 1 74 ? -17.047 13.914 0.045 1 91.06 74 ASP B N 1
ATOM 1457 C CA . ASP B 1 74 ? -17.484 13.469 1.364 1 91.06 74 ASP B CA 1
ATOM 1458 C C . ASP B 1 74 ? -16.859 14.328 2.467 1 91.06 74 ASP B C 1
ATOM 1460 O O . ASP B 1 74 ? -17.141 14.125 3.648 1 91.06 74 ASP B O 1
ATOM 1464 N N . GLY B 1 75 ? -16.078 15.25 2.012 1 92.25 75 GLY B N 1
ATOM 1465 C CA . GLY B 1 75 ? -15.375 16.047 3.002 1 92.25 75 GLY B CA 1
ATOM 1466 C C . GLY B 1 75 ? -14.492 15.219 3.914 1 92.25 75 GLY B C 1
ATOM 1467 O O . GLY B 1 75 ? -14.516 15.391 5.137 1 92.25 75 GLY B O 1
ATOM 1468 N N . GLN B 1 76 ? -13.781 14.234 3.375 1 95.62 76 GLN B N 1
ATOM 1469 C CA . GLN B 1 76 ? -12.922 13.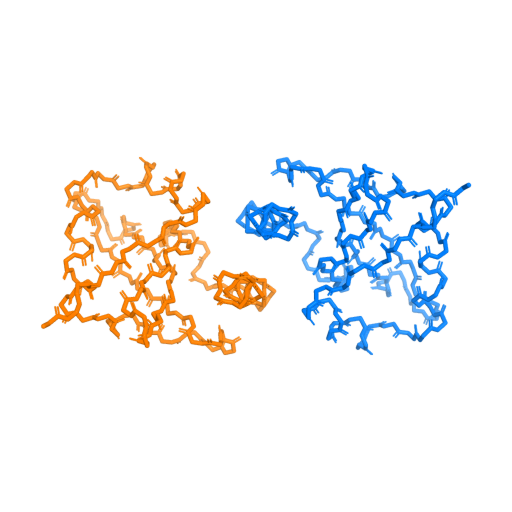328 4.137 1 95.62 76 GLN B CA 1
ATOM 1470 C C . GLN B 1 76 ? -11.477 13.422 3.67 1 95.62 76 GLN B C 1
ATOM 1472 O O . GLN B 1 76 ? -11.203 13.539 2.473 1 95.62 76 GLN B O 1
ATOM 1477 N N . ILE B 1 77 ? -10.578 13.445 4.641 1 97.19 77 ILE B N 1
ATOM 1478 C CA . ILE B 1 77 ? -9.148 13.367 4.363 1 97.19 77 ILE B CA 1
ATOM 1479 C C . ILE B 1 77 ? -8.586 12.062 4.922 1 97.19 77 ILE B C 1
ATOM 1481 O O . ILE B 1 77 ? -8.602 11.844 6.133 1 97.19 77 ILE B O 1
ATOM 1485 N N . PHE B 1 78 ? -8.133 11.219 4.008 1 97.31 78 PHE B N 1
ATOM 1486 C CA . PHE B 1 78 ? -7.504 9.961 4.406 1 97.31 78 PHE B CA 1
ATOM 1487 C C . PHE B 1 78 ? -6.012 10.156 4.637 1 97.31 78 PHE B C 1
ATOM 1489 O O . PHE B 1 78 ? -5.266 10.453 3.701 1 97.31 78 PHE B O 1
ATOM 1496 N N . MET B 1 79 ? -5.613 10.039 5.918 1 97.75 79 MET B N 1
ATOM 1497 C CA . MET B 1 79 ? -4.191 10.07 6.25 1 97.75 79 MET B CA 1
ATOM 1498 C C . MET B 1 79 ? -3.545 8.719 6 1 97.75 79 MET B C 1
ATOM 1500 O O . MET B 1 79 ? -3.803 7.754 6.727 1 97.75 79 MET B O 1
ATOM 1504 N N . LEU B 1 80 ? -2.688 8.648 4.957 1 96.94 80 LEU B N 1
ATOM 1505 C CA . LEU B 1 80 ? -2.24 7.355 4.441 1 96.94 80 LEU B CA 1
ATOM 1506 C C . LEU B 1 80 ? -0.916 6.945 5.074 1 96.94 80 LEU B C 1
ATOM 1508 O O . LEU B 1 80 ? -0.8 5.848 5.625 1 96.94 80 LEU B O 1
ATOM 1512 N N . LEU B 1 81 ? 0.073 7.867 4.969 1 95.19 81 LEU B N 1
ATOM 1513 C CA . LEU B 1 81 ? 1.422 7.598 5.457 1 95.19 81 LEU B CA 1
ATOM 1514 C C . LEU B 1 81 ? 2.076 8.875 5.977 1 95.19 81 LEU B C 1
ATOM 1516 O O . LEU B 1 81 ? 1.732 9.977 5.539 1 95.19 81 LEU B O 1
ATOM 1520 N N . VAL B 1 82 ? 2.98 8.617 6.965 1 94.44 82 VAL B N 1
ATOM 1521 C CA . VAL B 1 82 ? 3.848 9.703 7.406 1 94.44 82 VAL B CA 1
ATOM 1522 C C . VAL B 1 82 ? 5.242 9.164 7.711 1 94.44 82 VAL B C 1
ATOM 1524 O O . VAL B 1 82 ? 5.383 8.086 8.289 1 94.44 82 VAL B O 1
ATOM 1527 N N . TYR B 1 83 ? 6.223 9.844 7.219 1 92.06 83 TYR B N 1
ATOM 1528 C CA . TYR B 1 83 ? 7.598 9.422 7.457 1 92.06 83 TYR B CA 1
ATOM 1529 C C . TYR B 1 83 ? 8.531 10.625 7.496 1 92.06 83 TYR B C 1
ATOM 1531 O O . TYR B 1 83 ? 8.203 11.695 6.98 1 92.06 83 TYR B O 1
ATOM 1539 N N . PRO B 1 84 ? 9.711 10.414 8.18 1 90.31 84 PRO B N 1
ATOM 1540 C CA . PRO B 1 84 ? 10.664 11.523 8.242 1 90.31 84 PRO B CA 1
ATOM 1541 C C . PRO B 1 84 ? 11.172 11.953 6.867 1 90.31 84 PRO B C 1
ATOM 1543 O O . PRO B 1 84 ? 11.391 11.102 5.996 1 90.31 84 PRO B O 1
ATOM 1546 N N . LYS B 1 85 ? 11.266 13.195 6.699 1 85.69 85 LYS B N 1
ATOM 1547 C CA . LYS B 1 85 ? 11.75 13.75 5.438 1 85.69 85 LYS B CA 1
ATOM 1548 C C . LYS B 1 85 ? 13.141 13.219 5.105 1 85.69 85 LYS B C 1
ATOM 1550 O O . LYS B 1 85 ? 13.539 13.203 3.938 1 85.69 85 LYS B O 1
ATOM 1555 N N . SER B 1 86 ? 13.859 12.875 6.145 1 77.69 86 SER B N 1
ATOM 1556 C CA . SER B 1 86 ? 15.219 12.367 5.984 1 77.69 86 SER B CA 1
ATOM 1557 C C . SER B 1 86 ? 15.227 10.984 5.352 1 77.69 86 SER B C 1
ATOM 1559 O O . SER B 1 86 ? 16.25 10.539 4.816 1 77.69 86 SER B O 1
ATOM 1561 N N . GLU B 1 87 ? 14.164 10.383 5.629 1 71.5 87 GLU B N 1
ATOM 1562 C CA . GLU B 1 87 ? 14.062 9.078 4.98 1 71.5 87 GLU B CA 1
ATOM 1563 C C . GLU B 1 87 ? 13.805 9.227 3.484 1 71.5 87 GLU B C 1
ATOM 1565 O O . GLU B 1 87 ? 13.562 10.336 2.996 1 71.5 87 GLU B O 1
ATOM 1570 N N . LYS B 1 88 ? 13.594 8.195 2.793 1 63.75 88 LYS B N 1
ATOM 1571 C CA . LYS B 1 88 ? 13.469 8.18 1.338 1 63.75 88 LYS B CA 1
ATOM 1572 C C . LYS B 1 88 ? 12.523 9.281 0.858 1 63.75 88 LYS B C 1
ATOM 1574 O O . LYS B 1 88 ? 11.414 9.422 1.376 1 63.75 88 LYS B O 1
ATOM 1579 N N . ASP B 1 89 ? 13.141 10.289 0.042 1 64.44 89 ASP B N 1
ATOM 1580 C CA . ASP B 1 89 ? 12.484 11.516 -0.398 1 64.44 89 ASP B CA 1
ATOM 1581 C C . ASP B 1 89 ? 11.18 11.211 -1.12 1 64.44 89 ASP B C 1
ATOM 1583 O O . ASP B 1 89 ? 10.156 11.859 -0.869 1 64.44 89 ASP B O 1
ATOM 1587 N N . ASN B 1 90 ? 11.32 10.289 -2.205 1 77.75 90 ASN B N 1
ATOM 1588 C CA . ASN B 1 90 ? 10.156 10.109 -3.064 1 77.75 90 ASN B CA 1
ATOM 1589 C C . ASN B 1 90 ? 9.648 8.672 -3.021 1 77.75 90 ASN B C 1
ATOM 1591 O O . ASN B 1 90 ? 10.43 7.734 -2.867 1 77.75 90 ASN B O 1
ATOM 1595 N N . LEU B 1 91 ? 8.305 8.656 -2.93 1 88.06 91 LEU B N 1
ATOM 1596 C CA . LEU B 1 91 ? 7.688 7.344 -3.098 1 88.06 91 LEU B CA 1
ATOM 1597 C C . LEU B 1 91 ? 8.156 6.684 -4.391 1 88.06 91 LEU B C 1
ATOM 1599 O O . LEU B 1 91 ? 8.281 7.352 -5.422 1 88.06 91 LEU B O 1
ATOM 1603 N N . THR B 1 92 ? 8.484 5.441 -4.258 1 86.56 92 THR B N 1
ATOM 1604 C CA . THR B 1 92 ? 8.758 4.688 -5.477 1 86.56 92 THR B CA 1
ATOM 1605 C C . THR B 1 92 ? 7.484 4.484 -6.285 1 86.56 92 THR B C 1
ATOM 1607 O O . THR B 1 92 ? 6.379 4.676 -5.773 1 86.56 92 THR B O 1
ATOM 1610 N N . ASP B 1 93 ? 7.656 4.172 -7.598 1 86.94 93 ASP B N 1
ATOM 1611 C CA . ASP B 1 93 ? 6.5 3.863 -8.43 1 86.94 93 ASP B CA 1
ATOM 1612 C C . ASP B 1 93 ? 5.66 2.744 -7.816 1 86.94 93 ASP B C 1
ATOM 1614 O O . ASP B 1 93 ? 4.43 2.777 -7.879 1 86.94 93 ASP B O 1
ATOM 1618 N N . ARG B 1 94 ? 6.32 1.833 -7.277 1 87.88 94 ARG B N 1
ATOM 1619 C CA . ARG B 1 94 ? 5.637 0.7 -6.66 1 87.88 94 ARG B CA 1
ATOM 1620 C C . ARG B 1 94 ? 4.855 1.137 -5.426 1 87.88 94 ARG B C 1
ATOM 1622 O O . ARG B 1 94 ? 3.697 0.754 -5.25 1 87.88 94 ARG B O 1
ATOM 1629 N N . GLU B 1 95 ? 5.484 1.938 -4.574 1 90.56 95 GLU B N 1
ATOM 1630 C CA . GLU B 1 95 ? 4.793 2.463 -3.402 1 90.56 95 GLU B CA 1
ATOM 1631 C C . GLU B 1 95 ? 3.551 3.254 -3.801 1 90.56 95 GLU B C 1
ATOM 1633 O O . GLU B 1 95 ? 2.484 3.088 -3.207 1 90.56 95 GLU B O 1
ATOM 1638 N N . THR B 1 96 ? 3.768 4.086 -4.781 1 92.88 96 THR B N 1
ATOM 1639 C CA . THR B 1 96 ? 2.672 4.914 -5.273 1 92.88 96 THR B CA 1
ATOM 1640 C C . THR B 1 96 ? 1.521 4.047 -5.773 1 92.88 96 THR B C 1
ATOM 1642 O O . THR B 1 96 ? 0.355 4.32 -5.477 1 92.88 96 THR B O 1
ATOM 1645 N N . ALA B 1 97 ? 1.803 3.027 -6.473 1 92.12 97 ALA B N 1
ATOM 1646 C CA . ALA B 1 97 ? 0.792 2.119 -7.008 1 92.12 97 ALA B CA 1
ATOM 1647 C C . ALA B 1 97 ? 0.027 1.426 -5.883 1 92.12 97 ALA B C 1
ATOM 1649 O O . ALA B 1 97 ? -1.196 1.282 -5.953 1 92.12 97 ALA B O 1
ATOM 1650 N N . ILE B 1 98 ? 0.737 1.013 -4.895 1 93.56 98 ILE B N 1
ATOM 1651 C CA . ILE B 1 98 ? 0.103 0.334 -3.768 1 93.56 98 ILE B CA 1
ATOM 1652 C C . ILE B 1 98 ? -0.835 1.299 -3.047 1 93.56 98 ILE B C 1
ATOM 1654 O O . ILE B 1 98 ? -1.961 0.936 -2.699 1 93.56 98 ILE B O 1
ATOM 1658 N N . LEU B 1 99 ? -0.374 2.506 -2.832 1 95.5 99 LEU B N 1
ATOM 1659 C CA . LEU B 1 99 ? -1.18 3.512 -2.15 1 95.5 99 LEU B CA 1
ATOM 1660 C C . LEU B 1 99 ? -2.439 3.834 -2.949 1 95.5 99 LEU B C 1
ATOM 1662 O O . LEU B 1 99 ? -3.512 4.023 -2.373 1 95.5 99 LEU B O 1
ATOM 1666 N N . ARG B 1 100 ? -2.27 3.908 -4.234 1 94.06 100 ARG B N 1
ATOM 1667 C CA . ARG B 1 100 ? -3.432 4.141 -5.086 1 94.06 100 ARG B CA 1
ATOM 1668 C C . ARG B 1 100 ? -4.477 3.047 -4.898 1 94.06 100 ARG B C 1
ATOM 1670 O O . ARG B 1 100 ? -5.672 3.332 -4.816 1 94.06 100 ARG B O 1
ATOM 1677 N N . GLU B 1 101 ? -4.043 1.857 -4.848 1 92.81 101 GLU B N 1
ATOM 1678 C CA . GLU B 1 101 ? -4.957 0.739 -4.621 1 92.81 101 GLU B CA 1
ATOM 1679 C C . GLU B 1 101 ? -5.621 0.839 -3.252 1 92.81 101 GLU B C 1
ATOM 1681 O O . GLU B 1 101 ? -6.82 0.572 -3.117 1 92.81 101 GLU B O 1
ATOM 1686 N N . LEU B 1 102 ? -4.855 1.175 -2.295 1 93.81 102 LEU B N 1
ATOM 1687 C CA . LEU B 1 102 ? -5.387 1.345 -0.947 1 93.81 102 LEU B CA 1
ATOM 1688 C C . LEU B 1 102 ? -6.504 2.385 -0.93 1 93.81 102 LEU B C 1
ATOM 1690 O O . LEU B 1 102 ? -7.566 2.152 -0.344 1 93.81 102 LEU B O 1
ATOM 1694 N N . VAL B 1 103 ? -6.266 3.508 -1.577 1 94.25 103 VAL B N 1
ATOM 1695 C CA . VAL B 1 103 ? -7.25 4.586 -1.628 1 94.25 103 VAL B CA 1
ATOM 1696 C C . VAL B 1 103 ? -8.531 4.082 -2.285 1 94.25 103 VAL B C 1
ATOM 1698 O O . VAL B 1 103 ? -9.633 4.391 -1.826 1 94.25 103 VAL B O 1
ATOM 1701 N N . LYS B 1 104 ? -8.375 3.283 -3.322 1 90.94 104 LYS B N 1
ATOM 1702 C CA . LYS B 1 104 ? -9.547 2.725 -3.992 1 90.94 104 LYS B CA 1
ATOM 1703 C C . LYS B 1 104 ? -10.367 1.859 -3.039 1 90.94 104 LYS B C 1
ATOM 1705 O O . LYS B 1 104 ? -11.602 1.914 -3.045 1 90.94 104 LYS B O 1
ATOM 1710 N N . GLU B 1 105 ? -9.695 1.113 -2.289 1 88.94 105 GLU B N 1
ATOM 1711 C CA . GLU B 1 105 ? -10.375 0.231 -1.343 1 88.94 105 GLU B CA 1
ATOM 1712 C C . GLU B 1 105 ? -11.016 1.025 -0.21 1 88.94 105 GLU B C 1
ATOM 1714 O O . GLU B 1 105 ? -12.086 0.665 0.279 1 88.94 105 GLU B O 1
ATOM 1719 N N . LEU B 1 106 ? -10.359 2.123 0.214 1 87.31 106 LEU B N 1
ATOM 1720 C CA . LEU B 1 106 ? -10.875 2.959 1.293 1 87.31 106 LEU B CA 1
ATOM 1721 C C . LEU B 1 106 ? -12.117 3.719 0.845 1 87.31 106 LEU B C 1
ATOM 1723 O O . LEU B 1 106 ? -13.047 3.924 1.634 1 87.31 106 LEU B O 1
ATOM 1727 N N . CYS B 1 107 ? -12.156 4.086 -0.417 1 83.94 107 CYS B N 1
ATOM 1728 C CA . CYS B 1 107 ? -13.242 4.914 -0.923 1 83.94 107 CYS B CA 1
ATOM 1729 C C . CYS B 1 107 ? -14.359 4.051 -1.51 1 83.94 107 CYS B C 1
ATOM 1731 O O . CYS B 1 107 ? -15.523 4.453 -1.512 1 83.94 107 CYS B O 1
ATOM 1733 N N . HIS B 1 108 ? -14.016 3.039 -2.305 1 71.56 108 HIS B N 1
ATOM 1734 C CA . HIS B 1 108 ? -15 2.264 -3.043 1 71.56 108 HIS B CA 1
ATOM 1735 C C . HIS B 1 108 ? -15.289 0.937 -2.352 1 71.56 108 HIS B C 1
ATOM 1737 O O . HIS B 1 108 ? -16.156 0.179 -2.789 1 71.56 108 HIS B O 1
ATOM 1743 N N . GLY B 1 109 ? -14.391 0.591 -1.436 1 58.28 109 GLY B N 1
ATOM 1744 C CA . GLY B 1 109 ? -14.688 -0.684 -0.804 1 58.28 109 GLY B CA 1
ATOM 1745 C C . GLY B 1 109 ? -15.867 -0.614 0.15 1 58.28 109 GLY B C 1
ATOM 1746 O O . GLY B 1 109 ? -16.266 0.472 0.578 1 58.28 109 GLY B O 1
#

pLDDT: mean 89.51, std 10.37, range [45.0, 98.12]